Protein AF-A0A0E0LEU9-F1 (afdb_monomer_lite)

InterPro domains:
  IPR004314 Neprosin [PF03080] (124-281)
  IPR004314 Neprosin [PS52045] (54-291)
  IPR053168 Glutamic endopeptidase [PTHR31589] (58-283)

Sequence (307 aa):
MATNLSISLVFLSCVVLLLHSGNGSRDCGAAGQTMLCNRLINRSNWRKQLNSDDSDDSLSRYAVGYRTYSKEEGYYGFRATMDVYALSLSPGQLGSYSLIWIETYDSEDNVVDAIRIGSSNVSIGCPGFQLEKGAPAHPNDPITRVSHPNGDKQYINLKVLKDNTSGDWLVYYGFNKDPQLIGHFPKSLFTSLADKATEIWFGGMAVTNATFQPTPSVTPMGSGYMPADNTNMAASMSNLELIDKQGRPWPADENLHDFTNIEDLYTVSPVASSKFFYGGPSTSSASTSCTHAIYSFLLVLLTYYLI

Radius of gyration: 22.13 Å; chains: 1; bounding box: 59×44×88 Å

pLDDT: mean 77.01, std 23.16, range [24.14, 98.25]

Organism: Oryza punctata (NCBI:txid4537)

Secondary structure (DSSP, 8-state):
----------EEEEEEEEE---SS--SS-STT-HHHHHHHHTTS-------TT---TTEEEEEEEEEEPP-TT-B-EEEEEEE-----PPTTEEEEEEEEEEEEEETTTTEEEEEEEEEESS----TT-EEPTT-S--TT-B------TTS---EEEEEEEE-TTT--EEEEEEESS--EEEEEE-GGG-SGGGT-BSEEEEEEEEEEETT-SSPPPPPPEETS---SS-TTTSEEEEEEEEE-TTS-EEESGGGEEEEESSTTTSEEPPP-SS-EEEEE--GGGSSSSSSHHHHHHHHHHHHHS--

Structure (mmCIF, N/CA/C/O backbone):
data_AF-A0A0E0LEU9-F1
#
_entry.id   AF-A0A0E0LEU9-F1
#
loop_
_atom_site.group_PDB
_atom_site.id
_atom_site.type_symbol
_atom_site.label_atom_id
_atom_site.label_alt_id
_atom_site.label_comp_id
_atom_site.label_asym_id
_atom_site.label_entity_id
_atom_site.label_seq_id
_atom_site.pdbx_PDB_ins_code
_atom_site.Cartn_x
_atom_site.Cartn_y
_atom_site.Cartn_z
_atom_site.occupancy
_atom_site.B_iso_or_equiv
_atom_site.auth_seq_id
_atom_site.auth_comp_id
_atom_site.auth_asym_id
_atom_site.auth_atom_id
_atom_site.pdbx_PDB_model_num
ATOM 1 N N . MET A 1 1 ? 26.145 -26.177 -17.516 1.00 33.47 1 MET A N 1
ATOM 2 C CA . MET A 1 1 ? 25.836 -24.734 -17.475 1.00 33.47 1 MET A CA 1
ATOM 3 C C . MET A 1 1 ? 24.608 -24.590 -16.587 1.00 33.47 1 MET A C 1
ATOM 5 O O . MET A 1 1 ? 23.511 -24.887 -17.033 1.00 33.47 1 MET A O 1
ATOM 9 N N . ALA A 1 2 ? 24.806 -24.340 -15.290 1.00 27.34 2 ALA A N 1
ATOM 10 C CA . ALA A 1 2 ? 23.70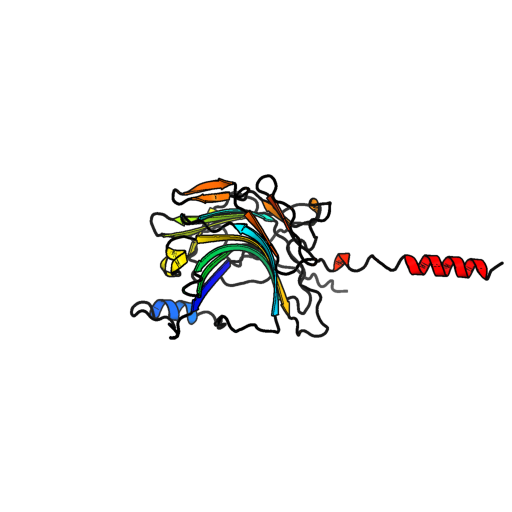2 -24.198 -14.347 1.00 27.34 2 ALA A CA 1
ATOM 11 C C . ALA A 1 2 ? 23.095 -22.808 -14.552 1.00 27.34 2 ALA A C 1
ATOM 13 O O . ALA A 1 2 ? 23.726 -21.801 -14.241 1.00 27.34 2 ALA A O 1
ATOM 14 N N . THR A 1 3 ? 21.905 -22.748 -15.139 1.00 28.92 3 THR A N 1
ATOM 15 C CA . THR A 1 3 ? 21.071 -21.550 -15.102 1.00 28.92 3 THR A CA 1
ATOM 16 C C . THR A 1 3 ? 20.719 -21.311 -13.637 1.00 28.92 3 THR A C 1
ATOM 18 O O . THR A 1 3 ? 19.869 -22.012 -13.090 1.00 28.92 3 THR A O 1
ATOM 21 N N . ASN A 1 4 ? 21.410 -20.378 -12.979 1.00 29.00 4 ASN A N 1
ATOM 22 C CA . ASN A 1 4 ? 20.959 -19.827 -11.706 1.00 29.00 4 ASN A CA 1
ATOM 23 C C . ASN A 1 4 ? 19.614 -19.148 -11.975 1.00 29.00 4 ASN A C 1
ATOM 25 O O . ASN A 1 4 ? 19.561 -17.994 -12.398 1.00 29.00 4 ASN A O 1
ATOM 29 N N . LEU A 1 5 ? 18.529 -19.900 -11.801 1.00 31.64 5 LEU A N 1
ATOM 30 C CA . LEU A 1 5 ? 17.181 -19.366 -11.781 1.00 31.64 5 LEU A CA 1
ATOM 31 C C . LEU A 1 5 ? 17.090 -18.545 -10.489 1.00 31.64 5 LEU A C 1
ATOM 33 O O . LEU A 1 5 ? 16.802 -19.078 -9.421 1.00 31.64 5 LEU A O 1
ATOM 37 N N . SER A 1 6 ? 17.447 -17.263 -10.556 1.00 41.25 6 SER A N 1
ATOM 38 C CA . SER A 1 6 ? 17.190 -16.332 -9.461 1.00 41.25 6 SER A CA 1
ATOM 39 C C . SER A 1 6 ? 15.675 -16.171 -9.368 1.00 41.25 6 SER A C 1
ATOM 41 O O . SER A 1 6 ? 15.072 -15.420 -10.134 1.00 41.25 6 SER A O 1
ATOM 43 N N . ILE A 1 7 ? 15.032 -16.956 -8.502 1.00 55.09 7 ILE A N 1
ATOM 44 C CA . ILE A 1 7 ? 13.600 -16.827 -8.243 1.00 55.09 7 ILE A CA 1
ATOM 45 C C . ILE A 1 7 ? 13.434 -15.534 -7.451 1.00 55.09 7 ILE A C 1
ATOM 47 O O . ILE A 1 7 ? 13.697 -15.487 -6.251 1.00 55.09 7 ILE A O 1
ATOM 51 N N . SER A 1 8 ? 13.044 -14.463 -8.138 1.00 73.88 8 SER A N 1
ATOM 52 C CA . SER A 1 8 ? 12.644 -13.228 -7.469 1.00 73.88 8 SER A CA 1
ATOM 53 C C . SER A 1 8 ? 11.342 -13.494 -6.725 1.00 73.88 8 SER A C 1
ATOM 55 O O . SER A 1 8 ? 10.332 -13.842 -7.334 1.00 73.88 8 SER A O 1
ATOM 57 N N . LEU A 1 9 ? 11.392 -13.395 -5.399 1.00 81.56 9 LEU A N 1
ATOM 58 C CA . LEU A 1 9 ? 10.235 -13.582 -4.534 1.00 81.56 9 LEU A CA 1
ATOM 59 C C . LEU A 1 9 ? 9.563 -12.237 -4.256 1.00 81.56 9 LEU A C 1
ATOM 61 O O . LEU A 1 9 ? 10.184 -11.171 -4.276 1.00 81.56 9 LEU A O 1
ATOM 65 N N . VAL A 1 10 ? 8.267 -12.308 -3.993 1.00 87.00 10 VAL A N 1
ATOM 66 C CA . VAL A 1 10 ? 7.456 -11.199 -3.507 1.00 87.00 10 VAL A CA 1
ATOM 67 C C . VAL A 1 10 ? 6.541 -11.737 -2.418 1.00 87.00 10 VAL A C 1
ATOM 69 O O . VAL A 1 10 ? 6.071 -12.872 -2.497 1.00 87.00 10 VAL A O 1
ATOM 72 N N . PHE A 1 11 ? 6.319 -10.941 -1.385 1.00 88.31 11 PHE A N 1
ATOM 73 C CA . PHE A 1 11 ? 5.595 -11.331 -0.185 1.00 88.31 11 PHE A CA 1
ATOM 74 C C . PHE A 1 11 ? 4.427 -10.383 0.051 1.00 88.31 11 PHE A C 1
ATOM 76 O O . PHE A 1 11 ? 4.526 -9.194 -0.261 1.00 88.31 11 PHE A O 1
ATOM 83 N N . LEU A 1 12 ? 3.344 -10.890 0.643 1.00 86.44 12 LEU A N 1
ATOM 84 C CA . LEU A 1 12 ? 2.379 -10.031 1.326 1.00 86.44 12 LEU A CA 1
ATOM 85 C C . LEU A 1 12 ? 3.085 -9.431 2.544 1.00 86.44 12 LEU A C 1
ATOM 87 O O . LEU A 1 12 ? 3.528 -10.164 3.419 1.00 86.44 12 LEU A O 1
ATOM 91 N N . SER A 1 13 ? 3.219 -8.115 2.612 1.00 80.88 13 SER A N 1
ATOM 92 C CA . SER A 1 13 ? 3.997 -7.440 3.650 1.00 80.88 13 SER A CA 1
ATOM 93 C C . SER A 1 13 ? 3.136 -6.477 4.444 1.00 80.88 13 SER A C 1
ATOM 95 O O . SER A 1 13 ? 2.257 -5.811 3.899 1.00 80.88 13 SER A O 1
ATOM 97 N N . CYS A 1 14 ? 3.434 -6.367 5.733 1.00 78.88 14 CYS A N 1
ATOM 98 C CA . CYS A 1 14 ? 2.941 -5.290 6.572 1.00 78.88 14 CYS A CA 1
ATOM 99 C C . CYS A 1 14 ? 3.990 -4.829 7.579 1.00 78.88 14 CYS A C 1
ATOM 101 O O . CYS A 1 14 ? 4.908 -5.565 7.929 1.00 78.88 14 CYS A O 1
ATOM 103 N N . VAL A 1 15 ? 3.853 -3.586 8.028 1.00 74.31 15 VAL A N 1
ATOM 104 C CA . VAL A 1 15 ? 4.723 -2.963 9.026 1.00 74.31 15 VAL A CA 1
ATOM 105 C C . VAL A 1 15 ? 3.877 -2.057 9.905 1.00 74.31 15 VAL A C 1
ATOM 107 O O . VAL A 1 15 ? 3.043 -1.313 9.397 1.00 74.31 15 VAL A O 1
ATOM 110 N N . VAL A 1 16 ? 4.123 -2.095 11.210 1.00 70.94 16 VAL A N 1
ATOM 111 C CA . VAL A 1 16 ? 3.631 -1.083 12.148 1.00 70.94 16 VAL A CA 1
ATOM 112 C C . VAL A 1 16 ? 4.787 -0.145 12.475 1.00 70.94 16 VAL A C 1
ATOM 114 O O . VAL A 1 16 ? 5.877 -0.611 12.810 1.00 70.94 16 VAL A O 1
ATOM 117 N N . LEU A 1 17 ? 4.557 1.160 12.351 1.00 62.81 17 LEU A N 1
ATOM 118 C CA . LEU A 1 17 ? 5.491 2.204 12.764 1.00 62.81 17 LEU A CA 1
ATOM 119 C C . LEU A 1 17 ? 4.872 2.996 13.916 1.00 62.81 17 LEU A C 1
ATOM 121 O O . LEU A 1 17 ? 3.738 3.445 13.787 1.00 62.81 17 LEU A O 1
ATOM 125 N N . LEU A 1 18 ? 5.625 3.155 15.004 1.00 65.06 18 LEU A N 1
ATOM 126 C CA . LEU A 1 18 ? 5.257 3.946 16.179 1.00 65.06 18 LEU A CA 1
ATOM 127 C C . LEU A 1 18 ? 6.445 4.864 16.503 1.00 65.06 18 LEU A C 1
ATOM 129 O O . LEU A 1 18 ? 7.526 4.362 16.823 1.00 65.06 18 LEU A O 1
ATOM 133 N N . LEU A 1 19 ? 6.269 6.177 16.366 1.00 58.59 19 LEU A N 1
ATOM 134 C CA . LEU A 1 19 ? 7.247 7.211 16.721 1.00 58.59 19 LEU A CA 1
ATOM 135 C C . LEU A 1 19 ? 6.592 8.204 17.677 1.00 58.59 19 LEU A C 1
ATOM 137 O O . LEU A 1 19 ? 5.482 8.647 17.411 1.00 58.59 19 LEU A O 1
ATOM 141 N N . HIS A 1 20 ? 7.288 8.593 18.744 1.00 55.22 20 HIS A N 1
ATOM 142 C CA . HIS A 1 20 ? 6.811 9.579 19.718 1.00 55.22 20 HIS A CA 1
ATOM 143 C C . HIS A 1 20 ? 7.989 10.459 20.148 1.00 55.22 20 HIS A C 1
ATOM 145 O O . HIS A 1 20 ? 8.963 9.922 20.681 1.00 55.22 20 HIS A O 1
ATOM 151 N N . SER A 1 21 ? 7.933 11.787 19.960 1.00 41.94 21 SER A N 1
ATOM 152 C CA . SER A 1 21 ? 8.937 12.676 20.569 1.00 41.94 21 SER A CA 1
ATOM 153 C C . SER A 1 21 ? 8.462 13.146 21.941 1.00 41.94 21 SER A C 1
ATOM 155 O O . SER A 1 21 ? 7.467 13.848 22.076 1.00 41.94 21 SER A O 1
ATOM 157 N N . GLY A 1 22 ? 9.197 12.780 22.982 1.00 38.06 22 GLY A N 1
ATOM 158 C CA . GLY A 1 22 ? 9.055 13.361 24.308 1.00 38.06 22 GLY A CA 1
ATOM 159 C C . GLY A 1 22 ? 10.430 13.448 24.948 1.00 38.06 22 GLY A C 1
ATOM 160 O O . GLY A 1 22 ? 11.220 12.512 24.833 1.00 38.06 22 GLY A O 1
ATOM 161 N N . ASN A 1 23 ? 10.721 14.573 25.608 1.00 34.62 23 ASN A N 1
ATOM 162 C CA . ASN A 1 23 ? 11.971 14.877 26.317 1.00 34.62 23 ASN A CA 1
ATOM 163 C C . ASN A 1 23 ? 12.105 14.044 27.612 1.00 34.62 23 ASN A C 1
ATOM 165 O O . ASN A 1 23 ? 12.152 14.525 28.740 1.00 34.62 23 ASN A O 1
ATOM 169 N N . GLY A 1 24 ? 12.061 12.743 27.406 1.00 32.91 24 GLY A N 1
ATOM 170 C CA . GLY A 1 24 ? 11.745 11.703 28.350 1.00 32.91 24 GLY A CA 1
ATOM 171 C C . GLY A 1 24 ? 11.358 10.526 27.483 1.00 32.91 24 GLY A C 1
ATOM 172 O O . GLY A 1 24 ? 10.195 10.403 27.109 1.00 32.91 24 GLY A O 1
ATOM 173 N N . SER A 1 25 ? 12.358 9.713 27.129 1.00 32.88 25 SER A N 1
ATOM 174 C CA . SER A 1 25 ? 12.157 8.358 26.627 1.00 32.88 25 SER A CA 1
ATOM 175 C C . SER A 1 25 ? 11.025 7.724 27.433 1.00 32.88 25 SER A C 1
ATOM 177 O O . SER A 1 25 ? 11.212 7.316 28.579 1.00 32.88 25 SER A O 1
ATOM 179 N N . ARG A 1 26 ? 9.823 7.679 26.860 1.00 35.12 26 ARG A N 1
ATOM 180 C CA . ARG A 1 26 ? 8.809 6.723 27.277 1.00 35.12 26 ARG A CA 1
ATOM 181 C C . ARG A 1 26 ? 9.078 5.456 26.479 1.00 35.12 26 ARG A C 1
ATOM 183 O O . ARG A 1 26 ? 8.276 5.043 25.654 1.00 35.12 26 ARG A O 1
ATOM 190 N N . ASP A 1 27 ? 10.227 4.841 26.768 1.00 34.94 27 ASP A N 1
ATOM 191 C CA . ASP A 1 27 ? 10.355 3.384 26.784 1.00 34.94 27 ASP A CA 1
ATOM 192 C C . ASP A 1 27 ? 9.073 2.820 27.395 1.00 34.94 27 ASP A C 1
ATOM 194 O O . ASP A 1 27 ? 8.759 3.218 28.514 1.00 34.94 27 ASP A O 1
ATOM 198 N N . CYS A 1 28 ? 8.337 1.959 26.676 1.00 28.16 28 CYS A N 1
ATOM 199 C CA . CYS A 1 28 ? 7.188 1.161 27.146 1.00 28.16 28 CYS A CA 1
ATOM 200 C C . CYS A 1 28 ? 6.706 1.533 28.577 1.00 28.16 28 CYS A C 1
ATOM 202 O O . CYS A 1 28 ? 6.968 0.811 29.542 1.00 28.16 28 CYS A O 1
ATOM 204 N N . GLY A 1 29 ? 6.061 2.697 28.728 1.00 27.72 29 GLY A N 1
ATOM 205 C CA . GLY A 1 29 ? 6.092 3.458 29.985 1.00 27.72 29 GLY A CA 1
ATOM 206 C C . GLY A 1 29 ? 4.741 4.010 30.416 1.00 27.72 29 GLY A C 1
ATOM 207 O O . GLY A 1 29 ? 4.593 5.209 30.622 1.00 27.72 29 GLY A O 1
ATOM 208 N N . ALA A 1 30 ? 3.755 3.131 30.580 1.00 24.14 30 ALA A N 1
ATOM 209 C CA . ALA A 1 30 ? 2.633 3.347 31.487 1.00 24.14 30 ALA A CA 1
ATOM 210 C C . ALA A 1 30 ? 2.403 2.031 32.243 1.00 24.14 30 ALA A C 1
ATOM 212 O O . ALA A 1 30 ? 2.235 0.967 31.639 1.00 24.14 30 ALA A O 1
ATOM 213 N N . ALA A 1 31 ? 2.511 2.091 33.572 1.00 29.73 31 ALA A N 1
ATOM 214 C CA . ALA A 1 31 ? 2.497 0.942 34.468 1.00 29.73 31 ALA A CA 1
ATOM 215 C C . ALA A 1 31 ? 1.245 0.074 34.237 1.00 29.73 31 ALA A C 1
ATOM 217 O O . ALA A 1 31 ? 0.134 0.462 34.583 1.00 29.73 31 ALA A O 1
ATOM 218 N N . GLY A 1 32 ? 1.440 -1.094 33.615 1.00 27.19 32 GLY A N 1
ATOM 219 C CA . GLY A 1 32 ? 0.377 -2.057 33.310 1.00 27.19 32 GLY A CA 1
ATOM 220 C C . GLY A 1 32 ? 0.610 -2.907 32.056 1.00 27.19 32 GLY A C 1
ATOM 221 O O . GLY A 1 32 ? 0.085 -4.013 31.977 1.00 27.19 32 GLY A O 1
ATOM 222 N N . GLN A 1 33 ? 1.434 -2.455 31.101 1.00 34.00 33 GLN A N 1
ATOM 223 C CA . GLN A 1 33 ? 1.628 -3.152 29.811 1.00 34.00 33 GLN A CA 1
ATOM 224 C C . GLN A 1 33 ? 3.059 -3.648 29.531 1.00 34.00 33 GLN A C 1
ATOM 226 O O . GLN A 1 33 ? 3.352 -4.165 28.450 1.00 34.00 33 GLN A O 1
ATOM 231 N N . THR A 1 34 ? 3.950 -3.602 30.524 1.00 27.31 34 THR A N 1
ATOM 232 C CA . THR A 1 34 ? 5.354 -4.043 30.414 1.00 27.31 34 THR A CA 1
ATOM 233 C C . THR A 1 34 ? 5.493 -5.516 29.991 1.00 27.31 34 THR A C 1
ATOM 235 O O . THR A 1 34 ? 6.479 -5.897 29.364 1.00 27.31 34 THR A O 1
ATOM 238 N N . MET A 1 35 ? 4.486 -6.358 30.259 1.00 27.67 35 MET A N 1
ATOM 239 C CA . MET A 1 35 ? 4.491 -7.771 29.859 1.00 27.67 35 MET A CA 1
ATOM 240 C C . MET A 1 35 ? 4.171 -7.996 28.370 1.00 27.67 35 MET A C 1
ATOM 242 O O . MET A 1 35 ? 4.657 -8.975 27.801 1.00 27.67 35 MET A O 1
ATOM 246 N N . LEU A 1 36 ? 3.395 -7.108 27.730 1.00 33.06 36 LEU A N 1
ATOM 247 C CA . LEU A 1 36 ? 3.048 -7.216 26.306 1.00 33.06 36 LEU A CA 1
ATOM 248 C C . LEU A 1 36 ? 4.201 -6.714 25.422 1.00 33.06 36 LEU A C 1
ATOM 250 O O . LEU A 1 36 ? 4.595 -7.428 24.502 1.00 33.06 36 LEU A O 1
ATOM 254 N N . CYS A 1 37 ? 4.814 -5.572 25.779 1.00 29.92 37 CYS A N 1
ATOM 255 C CA . CYS A 1 37 ? 6.054 -5.079 25.157 1.00 29.92 37 CYS A CA 1
ATOM 256 C C . CYS A 1 37 ? 7.159 -6.143 25.253 1.00 29.92 37 CYS A C 1
ATOM 258 O O . CYS A 1 37 ? 7.688 -6.572 24.233 1.00 29.92 37 CYS A O 1
ATOM 260 N N . ASN A 1 38 ? 7.454 -6.671 26.450 1.00 29.27 38 ASN A N 1
ATOM 261 C CA . ASN A 1 38 ? 8.506 -7.683 26.598 1.00 29.27 38 ASN A CA 1
ATOM 262 C C . ASN A 1 38 ? 8.193 -9.003 25.874 1.00 29.27 38 ASN A C 1
ATOM 264 O O . ASN A 1 38 ? 9.123 -9.654 25.410 1.00 29.27 38 ASN A O 1
ATOM 268 N N . ARG A 1 39 ? 6.924 -9.416 25.725 1.00 28.08 39 ARG A N 1
ATOM 269 C CA . ARG A 1 39 ? 6.578 -10.620 24.939 1.00 28.08 39 ARG A CA 1
ATOM 270 C C . ARG A 1 39 ? 6.701 -10.416 23.431 1.00 28.08 39 ARG A C 1
ATOM 272 O O . ARG A 1 39 ? 7.108 -11.357 22.752 1.00 28.08 39 ARG A O 1
ATOM 279 N N . LEU A 1 40 ? 6.357 -9.232 22.924 1.00 36.12 40 LEU A N 1
ATOM 280 C CA . LEU A 1 40 ? 6.508 -8.885 21.508 1.00 36.12 40 LEU A CA 1
ATOM 281 C C . LEU A 1 40 ? 7.987 -8.674 21.143 1.00 36.12 40 LEU A C 1
ATOM 283 O O . LEU A 1 40 ? 8.412 -9.074 20.065 1.00 36.12 40 LEU A O 1
ATOM 287 N N . ILE A 1 41 ? 8.783 -8.138 22.073 1.00 35.56 41 ILE A N 1
ATOM 288 C CA . ILE A 1 41 ? 10.202 -7.805 21.880 1.00 35.56 41 ILE A CA 1
ATOM 289 C C . ILE A 1 41 ? 11.129 -9.028 22.054 1.00 35.56 41 ILE A C 1
ATOM 291 O O . ILE A 1 41 ? 12.076 -9.175 21.287 1.00 35.56 41 ILE A O 1
ATOM 295 N N . ASN A 1 42 ? 10.866 -9.969 22.978 1.00 28.27 42 ASN A N 1
ATOM 296 C CA . ASN A 1 42 ? 11.782 -11.109 23.217 1.00 28.27 42 ASN A CA 1
ATOM 297 C C . ASN A 1 42 ? 11.741 -12.232 22.164 1.00 28.27 42 ASN A C 1
ATOM 299 O O . ASN A 1 42 ? 12.542 -13.163 22.251 1.00 28.27 42 ASN A O 1
ATOM 303 N N . ARG A 1 43 ? 10.813 -12.213 21.196 1.00 29.34 43 ARG A N 1
ATOM 304 C CA . ARG A 1 43 ? 10.742 -13.255 20.149 1.00 29.34 43 ARG A CA 1
ATOM 305 C C . ARG A 1 43 ? 11.363 -12.861 18.816 1.00 29.34 43 ARG A C 1
ATOM 307 O O . ARG A 1 43 ? 11.444 -13.705 17.928 1.00 29.34 43 ARG A O 1
ATOM 314 N N . SER A 1 44 ? 11.816 -11.625 18.659 1.00 34.78 44 SER A N 1
ATOM 315 C CA . SER A 1 44 ? 12.341 -11.170 17.381 1.00 34.78 44 SER A CA 1
ATOM 316 C C . SER A 1 44 ? 13.425 -10.121 17.591 1.00 34.78 44 SER A C 1
ATOM 318 O O . SER A 1 44 ? 13.154 -9.063 18.148 1.00 34.78 44 SER A O 1
ATOM 320 N N . ASN A 1 45 ? 14.643 -10.433 17.145 1.00 27.89 45 ASN A N 1
ATOM 321 C CA . ASN A 1 45 ? 15.868 -9.625 17.235 1.00 27.89 45 ASN A CA 1
ATOM 322 C C . ASN A 1 45 ? 15.814 -8.296 16.439 1.00 27.89 45 ASN A C 1
ATOM 324 O O . ASN A 1 45 ? 16.785 -7.922 15.789 1.00 27.89 45 ASN A O 1
ATOM 328 N N . TRP A 1 46 ? 14.705 -7.559 16.458 1.00 38.84 46 TRP A N 1
ATOM 329 C CA . TRP A 1 46 ? 14.506 -6.356 15.650 1.00 38.84 46 TRP A CA 1
ATOM 330 C C . TRP A 1 46 ? 14.599 -5.088 16.503 1.00 38.84 46 TRP A C 1
ATOM 332 O O . TRP A 1 46 ? 13.638 -4.338 16.645 1.00 38.84 46 TRP A O 1
ATOM 342 N N . ARG A 1 47 ? 15.788 -4.821 17.059 1.00 26.14 47 ARG A N 1
ATOM 343 C CA . ARG A 1 47 ? 16.158 -3.445 17.415 1.00 26.14 47 ARG A CA 1
ATOM 344 C C . ARG A 1 47 ? 16.505 -2.695 16.126 1.00 26.14 47 ARG A C 1
ATOM 346 O O . ARG A 1 47 ? 17.602 -2.859 15.605 1.00 26.14 47 ARG A O 1
ATOM 353 N N . LYS A 1 48 ? 15.623 -1.807 15.676 1.00 31.12 48 LYS A N 1
ATOM 354 C CA . LYS A 1 48 ? 16.061 -0.467 15.265 1.00 31.12 48 LYS A CA 1
ATOM 355 C C . LYS A 1 48 ? 15.061 0.529 15.838 1.00 31.12 48 LYS A C 1
ATOM 357 O O . LYS A 1 48 ? 13.917 0.607 15.405 1.00 31.12 48 LYS A O 1
ATOM 362 N N . GLN A 1 49 ? 15.502 1.197 16.896 1.00 28.30 49 GLN A N 1
ATOM 363 C CA . GLN A 1 49 ? 14.868 2.374 17.459 1.00 28.30 49 GLN A CA 1
ATOM 364 C C . GLN A 1 49 ? 14.929 3.444 16.371 1.00 28.30 49 GLN A C 1
ATOM 366 O O . GLN A 1 49 ? 16.011 3.916 16.040 1.00 28.30 49 GLN A O 1
ATOM 371 N N . LEU A 1 50 ? 13.797 3.754 15.746 1.00 31.73 50 LEU A N 1
ATOM 372 C CA . LEU A 1 50 ? 13.721 4.873 14.818 1.00 31.73 50 LEU A CA 1
ATOM 373 C C . LEU A 1 50 ? 13.679 6.145 15.669 1.00 31.73 50 LEU A C 1
ATOM 375 O O . LEU A 1 50 ? 12.617 6.666 15.981 1.00 31.73 50 LEU A O 1
ATOM 379 N N . ASN A 1 51 ? 14.848 6.602 16.114 1.00 25.16 51 ASN A N 1
ATOM 380 C CA . ASN A 1 51 ? 14.987 7.989 16.532 1.00 25.16 51 ASN A CA 1
ATOM 381 C C . ASN A 1 51 ? 14.797 8.850 15.278 1.00 25.16 51 ASN A C 1
ATOM 383 O O . ASN A 1 51 ? 15.314 8.512 14.213 1.00 25.16 51 ASN A O 1
ATOM 387 N N . SER A 1 52 ? 14.079 9.964 15.402 1.00 29.73 52 SER A N 1
ATOM 388 C CA . SER A 1 52 ? 13.870 10.947 14.328 1.00 29.73 52 SER A CA 1
ATOM 389 C C . SER A 1 52 ? 15.169 11.568 13.784 1.00 29.73 52 SER A C 1
ATOM 391 O O . SER A 1 52 ? 15.117 12.268 12.781 1.00 29.73 52 SER A O 1
ATOM 393 N N . ASP A 1 53 ? 16.309 11.278 14.419 1.00 30.42 53 ASP A N 1
ATOM 394 C CA . ASP A 1 53 ? 17.669 11.696 14.050 1.00 30.42 53 ASP A CA 1
ATOM 395 C C . ASP A 1 53 ? 18.543 10.558 13.476 1.00 30.42 53 ASP A C 1
ATOM 397 O O . ASP A 1 53 ? 19.711 10.778 13.172 1.00 30.42 53 ASP A O 1
ATOM 401 N N . ASP A 1 54 ? 18.023 9.333 13.308 1.00 36.50 54 ASP A N 1
ATOM 402 C CA . ASP A 1 54 ? 18.766 8.242 12.650 1.00 36.50 54 ASP A CA 1
ATOM 403 C C . ASP A 1 54 ? 18.546 8.316 11.128 1.00 36.50 54 ASP A C 1
ATOM 405 O O . ASP A 1 54 ? 17.974 7.410 10.505 1.00 36.50 54 ASP A O 1
ATOM 409 N N . SER A 1 55 ? 18.973 9.426 10.510 1.00 42.62 55 SER A N 1
ATOM 410 C CA . SER A 1 55 ? 19.317 9.400 9.091 1.00 42.62 55 SER A CA 1
ATOM 411 C C . SER A 1 55 ? 20.523 8.478 8.967 1.00 42.62 55 SER A C 1
ATOM 413 O O . SER A 1 55 ? 21.675 8.874 9.108 1.00 42.62 55 SER A O 1
ATOM 415 N N . ASP A 1 56 ? 20.254 7.189 8.784 1.00 53.56 56 ASP A N 1
ATOM 416 C CA . ASP A 1 56 ? 21.273 6.259 8.335 1.00 53.56 56 ASP A CA 1
ATOM 417 C C . ASP A 1 56 ? 21.701 6.752 6.949 1.00 53.56 56 ASP A C 1
ATOM 419 O O . ASP A 1 56 ? 21.072 6.400 5.953 1.00 53.56 56 ASP A O 1
ATOM 423 N N . ASP A 1 57 ? 22.715 7.625 6.895 1.00 58.91 57 ASP A N 1
ATOM 424 C CA . ASP A 1 57 ? 23.231 8.275 5.679 1.00 58.91 57 ASP A CA 1
ATOM 425 C C . ASP A 1 57 ? 23.640 7.246 4.612 1.00 58.91 57 ASP A C 1
ATOM 427 O O . ASP A 1 57 ? 23.833 7.576 3.441 1.00 58.91 57 ASP A O 1
ATOM 431 N N . SER A 1 58 ? 23.742 5.969 4.995 1.00 72.06 58 SER A N 1
ATOM 432 C CA . SER A 1 58 ? 23.935 4.864 4.069 1.00 72.06 58 SER A CA 1
ATOM 433 C C . SER A 1 58 ? 22.689 4.475 3.271 1.00 72.06 58 SER A C 1
ATOM 435 O O . SER A 1 58 ? 22.822 3.765 2.280 1.00 72.06 58 SER A O 1
ATOM 437 N N . LEU A 1 59 ? 21.485 4.909 3.648 1.00 78.75 59 LEU A N 1
ATOM 438 C CA . LEU A 1 59 ? 20.225 4.482 3.044 1.00 78.75 59 LEU A CA 1
ATOM 439 C C . LEU A 1 59 ? 19.535 5.619 2.296 1.00 78.75 59 LEU A C 1
ATOM 441 O O . LEU A 1 59 ? 18.995 6.548 2.890 1.00 78.75 59 LEU A O 1
ATOM 445 N N . SER A 1 60 ? 19.414 5.473 0.981 1.00 81.81 60 SER A N 1
ATOM 446 C CA . SER A 1 60 ? 18.517 6.303 0.182 1.00 81.81 60 SER A CA 1
ATOM 447 C C . SER A 1 60 ? 17.134 5.661 0.113 1.00 81.81 60 SER A C 1
ATOM 449 O O . SER A 1 60 ? 16.987 4.510 -0.310 1.00 81.81 60 SER A O 1
ATOM 451 N N . ARG A 1 61 ? 16.110 6.404 0.544 1.00 84.19 61 ARG A N 1
ATOM 452 C CA . ARG A 1 61 ? 14.703 5.989 0.502 1.00 84.19 61 ARG A CA 1
ATOM 453 C C . ARG A 1 61 ? 13.956 6.862 -0.489 1.00 84.19 61 ARG A C 1
ATOM 455 O O . ARG A 1 61 ? 13.917 8.077 -0.323 1.00 84.19 61 ARG A O 1
ATOM 462 N N . TYR A 1 62 ? 13.326 6.236 -1.469 1.00 85.38 62 TYR A N 1
ATOM 463 C CA . TYR A 1 62 ? 12.543 6.913 -2.491 1.00 85.38 62 TYR A CA 1
ATOM 464 C C . TYR A 1 62 ? 11.091 6.481 -2.402 1.00 85.38 62 TYR A C 1
ATOM 466 O O . TYR A 1 62 ? 10.810 5.304 -2.185 1.00 85.38 62 TYR A O 1
ATOM 474 N N . ALA A 1 63 ? 10.179 7.427 -2.539 1.00 87.56 63 ALA A N 1
ATOM 475 C CA . ALA A 1 63 ? 8.759 7.246 -2.319 1.00 87.56 63 ALA A CA 1
ATOM 476 C C . ALA A 1 63 ? 7.990 8.017 -3.393 1.00 87.56 63 ALA A C 1
ATOM 478 O O . ALA A 1 63 ? 8.256 9.199 -3.586 1.00 87.56 63 ALA A O 1
ATOM 479 N N . VAL A 1 64 ? 7.053 7.351 -4.075 1.00 89.38 64 VAL A N 1
ATOM 480 C CA . VAL A 1 64 ? 6.198 7.966 -5.103 1.00 89.38 64 VAL A CA 1
ATOM 481 C C . VAL A 1 64 ? 4.761 7.469 -4.956 1.00 89.38 64 VAL A C 1
ATOM 483 O O . VAL A 1 64 ? 4.545 6.288 -4.673 1.00 89.38 64 VAL A O 1
ATOM 486 N N . GLY A 1 65 ? 3.772 8.343 -5.122 1.00 92.69 65 GLY A N 1
ATOM 487 C CA . GLY A 1 65 ? 2.372 7.957 -4.978 1.00 92.69 65 GLY A CA 1
ATOM 488 C C . GLY A 1 65 ? 1.422 9.132 -4.802 1.00 92.69 65 GLY A C 1
ATOM 489 O O . GLY A 1 65 ? 1.715 10.245 -5.225 1.00 92.69 65 GLY A O 1
ATOM 490 N N . TYR A 1 66 ? 0.308 8.868 -4.125 1.00 93.56 66 TYR A N 1
ATOM 491 C CA . TYR A 1 66 ? -0.752 9.825 -3.825 1.00 93.56 66 TYR A CA 1
ATOM 492 C C . TYR A 1 66 ? -1.141 9.787 -2.354 1.00 93.56 66 TYR A C 1
ATOM 494 O O . TYR A 1 66 ? -1.386 8.710 -1.809 1.00 93.56 66 TYR A O 1
ATOM 502 N N . ARG A 1 67 ? -1.224 10.956 -1.721 1.00 92.75 67 ARG A N 1
ATOM 503 C CA . ARG A 1 67 ? -1.652 11.147 -0.330 1.00 92.75 67 ARG A CA 1
ATOM 504 C C . ARG A 1 67 ? -3.025 11.776 -0.285 1.00 92.75 67 ARG A C 1
ATOM 506 O O . ARG A 1 67 ? -3.358 12.607 -1.127 1.00 92.75 67 ARG A O 1
ATOM 513 N N . THR A 1 68 ? -3.806 11.431 0.725 1.00 93.50 68 THR A N 1
ATOM 514 C CA . THR A 1 68 ? -5.022 12.184 1.017 1.00 93.50 68 THR A CA 1
ATOM 515 C C . THR A 1 68 ? -4.700 13.551 1.604 1.00 93.50 68 THR A C 1
ATOM 517 O O . THR A 1 68 ? -3.758 13.660 2.379 1.00 93.50 68 THR A O 1
ATOM 520 N N . TYR A 1 69 ? -5.525 14.567 1.365 1.00 90.25 69 TYR A N 1
ATOM 521 C CA . TYR A 1 69 ? -5.500 15.751 2.230 1.00 90.25 69 TYR A CA 1
ATOM 522 C C . TYR A 1 69 ? -5.916 15.389 3.662 1.00 90.25 69 TYR A C 1
ATOM 524 O O . TYR A 1 69 ? -6.817 14.572 3.860 1.00 90.25 69 TYR A O 1
ATOM 532 N N . SER A 1 70 ? -5.313 16.013 4.671 1.00 84.25 70 SER A N 1
ATOM 533 C CA . SER A 1 70 ? -5.753 15.838 6.058 1.00 84.25 70 SER A CA 1
ATOM 534 C C . SER A 1 70 ? -7.184 16.342 6.252 1.00 84.25 70 SER A C 1
ATOM 536 O O . SER A 1 70 ? -7.544 17.423 5.784 1.00 84.25 70 SER A O 1
ATOM 538 N N . LYS A 1 71 ? -8.007 15.572 6.972 1.00 82.75 71 LYS A N 1
ATOM 539 C CA . LYS A 1 71 ? -9.385 15.948 7.329 1.00 82.75 71 LYS A CA 1
ATOM 540 C C . LYS A 1 71 ? -9.610 15.830 8.826 1.00 82.75 71 LYS A C 1
ATOM 542 O O . LYS A 1 71 ? -9.192 14.852 9.440 1.00 82.75 71 LYS A O 1
ATOM 547 N N . GLU A 1 72 ? -10.348 16.784 9.392 1.00 83.38 72 GLU A N 1
ATOM 548 C CA . GLU A 1 72 ? -10.698 16.776 10.816 1.00 83.38 72 GLU A CA 1
ATOM 549 C C . GLU A 1 72 ? -11.512 15.534 11.192 1.00 83.38 72 GLU A C 1
ATOM 551 O O . GLU A 1 72 ? -11.271 14.933 12.232 1.00 83.38 72 GLU A O 1
ATOM 556 N N . GLU A 1 73 ? -12.429 15.077 10.340 1.00 89.44 73 GLU A N 1
ATOM 557 C CA . GLU A 1 73 ? -13.193 13.846 10.590 1.00 89.44 73 GLU A CA 1
ATOM 558 C C . GLU A 1 73 ? -12.317 12.581 10.541 1.00 89.44 73 GLU A C 1
ATOM 560 O O . GLU A 1 73 ? -12.658 11.572 11.157 1.00 89.44 73 GLU A O 1
ATOM 565 N N . GLY A 1 74 ? -11.156 12.664 9.882 1.00 92.75 74 GLY A N 1
ATOM 566 C CA . GLY A 1 74 ? -10.213 11.573 9.660 1.00 92.75 74 GLY A CA 1
ATOM 567 C C . GLY A 1 74 ? -10.728 10.478 8.726 1.00 92.75 74 GLY A C 1
ATOM 568 O O . GLY A 1 74 ? -11.819 10.545 8.158 1.00 92.75 74 GLY A O 1
ATOM 569 N N . TYR A 1 75 ? -9.911 9.442 8.583 1.00 95.88 75 TYR A N 1
ATOM 570 C CA . TYR A 1 75 ? -10.190 8.255 7.790 1.00 95.88 75 TYR A CA 1
ATOM 571 C C . TYR A 1 75 ? -10.272 7.026 8.688 1.00 95.88 75 TYR A C 1
ATOM 573 O O . TYR A 1 75 ? -9.519 6.871 9.653 1.00 95.88 75 TYR A O 1
ATOM 581 N N . TYR A 1 76 ? -11.188 6.126 8.346 1.00 97.44 76 TYR A N 1
ATOM 582 C CA . TYR A 1 76 ? -11.450 4.894 9.091 1.00 97.44 76 TYR A CA 1
ATOM 583 C C . TYR A 1 76 ? -11.121 3.651 8.266 1.00 97.44 76 TYR A C 1
ATOM 585 O O . TYR A 1 76 ? -11.403 2.530 8.683 1.00 97.44 76 TYR A O 1
ATOM 593 N N . GLY A 1 77 ? -10.486 3.826 7.109 1.00 97.50 77 GLY A N 1
ATOM 594 C CA . GLY A 1 77 ? -10.009 2.731 6.287 1.00 97.50 77 GLY A CA 1
ATOM 595 C C . GLY A 1 77 ? -9.870 3.095 4.818 1.00 97.50 77 GLY A C 1
ATOM 596 O O . GLY A 1 77 ? -10.119 4.229 4.412 1.00 97.50 77 GLY A O 1
ATOM 597 N N . PHE A 1 78 ? -9.518 2.092 4.023 1.00 97.94 78 PHE A N 1
ATOM 598 C CA . PHE A 1 78 ? -9.463 2.176 2.569 1.00 97.94 78 PHE A CA 1
ATOM 599 C C . PHE A 1 78 ? -9.861 0.845 1.924 1.00 97.94 78 PHE A C 1
ATOM 601 O O . PHE A 1 78 ? -9.858 -0.211 2.570 1.00 97.94 78 PHE A O 1
ATOM 608 N N . ARG A 1 79 ? -10.140 0.897 0.621 1.00 98.25 79 ARG A N 1
ATOM 609 C CA . ARG A 1 79 ? -10.078 -0.242 -0.301 1.00 98.25 79 ARG A CA 1
ATOM 610 C C . ARG A 1 79 ? -9.203 0.141 -1.483 1.00 98.25 79 ARG A C 1
ATOM 612 O O . ARG A 1 79 ? -9.218 1.290 -1.910 1.00 98.25 79 ARG A O 1
ATOM 619 N N . ALA A 1 80 ? -8.406 -0.807 -1.953 1.00 98.25 80 ALA A N 1
ATOM 620 C CA . ALA A 1 80 ? -7.566 -0.619 -3.123 1.00 98.25 80 ALA A CA 1
ATOM 621 C C . ALA A 1 80 ? -7.170 -1.963 -3.732 1.00 98.25 80 ALA A C 1
ATOM 623 O O . ALA A 1 80 ? -7.042 -2.978 -3.041 1.00 98.25 80 ALA A O 1
ATOM 624 N N . THR A 1 81 ? -6.913 -1.937 -5.030 1.00 98.25 81 THR A N 1
ATOM 625 C CA . THR A 1 81 ? -6.329 -3.027 -5.803 1.00 98.25 81 THR A CA 1
ATOM 626 C C . THR A 1 81 ? -4.942 -2.601 -6.253 1.00 98.25 81 THR A C 1
ATOM 628 O O . THR A 1 81 ? -4.793 -1.519 -6.814 1.00 98.25 81 THR A O 1
ATOM 631 N N . MET A 1 82 ? -3.930 -3.439 -6.048 1.00 96.81 82 MET A N 1
ATOM 632 C CA . MET A 1 82 ? -2.558 -3.150 -6.474 1.00 96.81 82 MET A CA 1
ATOM 633 C C . MET A 1 82 ? -1.963 -4.312 -7.266 1.00 96.81 82 MET A C 1
ATOM 635 O O . MET A 1 82 ? -2.106 -5.477 -6.880 1.00 96.81 82 MET A O 1
ATOM 639 N N . ASP A 1 83 ? -1.298 -3.982 -8.372 1.00 96.69 83 ASP A N 1
ATOM 640 C CA . ASP A 1 83 ? -0.552 -4.952 -9.170 1.00 96.69 83 ASP A CA 1
ATOM 641 C C . ASP A 1 83 ? 0.656 -5.472 -8.377 1.00 96.69 83 ASP A C 1
ATOM 643 O O . ASP A 1 83 ? 1.376 -4.710 -7.733 1.00 96.69 83 ASP A O 1
ATOM 647 N N . VAL A 1 84 ? 0.922 -6.774 -8.466 1.00 95.31 84 VAL A N 1
ATOM 648 C CA . VAL A 1 84 ? 2.056 -7.412 -7.786 1.00 95.31 84 VAL A CA 1
ATOM 649 C C . VAL A 1 84 ? 3.158 -7.717 -8.790 1.00 95.31 84 VAL A C 1
ATOM 651 O O . VAL A 1 84 ? 2.916 -8.456 -9.741 1.00 95.31 84 VAL A O 1
ATOM 654 N N . TYR A 1 85 ? 4.373 -7.221 -8.558 1.00 93.75 85 TYR A N 1
ATOM 655 C CA . TYR A 1 85 ? 5.557 -7.527 -9.369 1.00 93.75 85 TYR A CA 1
ATOM 656 C C . TYR A 1 85 ? 6.667 -8.146 -8.517 1.00 93.75 85 TYR A C 1
ATOM 658 O O . TYR A 1 85 ? 6.909 -7.732 -7.382 1.00 93.75 85 TYR A O 1
ATOM 666 N N . ALA A 1 86 ? 7.373 -9.126 -9.084 1.00 91.19 86 ALA A N 1
ATOM 667 C CA . ALA A 1 86 ? 8.633 -9.609 -8.530 1.00 91.19 86 ALA A CA 1
ATOM 668 C C . ALA A 1 86 ? 9.798 -8.945 -9.266 1.00 91.19 86 ALA A C 1
ATOM 670 O O . ALA A 1 86 ? 9.995 -9.182 -10.457 1.00 91.19 86 ALA A O 1
ATOM 671 N N . LEU A 1 87 ? 10.572 -8.127 -8.554 1.00 89.69 87 LEU A N 1
ATOM 672 C CA . LEU A 1 87 ? 11.755 -7.463 -9.084 1.00 89.69 87 LEU A CA 1
ATOM 673 C C . LEU A 1 87 ? 13.009 -8.202 -8.618 1.00 89.69 87 LEU A C 1
ATOM 675 O O . LEU A 1 87 ? 13.149 -8.539 -7.441 1.00 89.69 87 LEU A O 1
ATOM 679 N N . SER A 1 88 ? 13.937 -8.432 -9.544 1.00 87.56 88 SER A N 1
ATOM 680 C CA . SER A 1 88 ? 15.268 -8.943 -9.220 1.00 87.56 88 SER A CA 1
ATOM 681 C C . SER A 1 88 ? 16.139 -7.798 -8.719 1.00 87.56 88 SER A C 1
ATOM 683 O O . SER A 1 88 ? 16.557 -6.944 -9.498 1.00 87.56 88 SER A O 1
ATOM 685 N N . LEU A 1 89 ? 16.406 -7.778 -7.416 1.00 87.00 89 LEU A N 1
ATOM 686 C CA . LEU A 1 89 ? 17.242 -6.753 -6.801 1.00 87.00 89 LEU A CA 1
ATOM 687 C C . LEU A 1 89 ? 18.728 -7.106 -6.942 1.00 87.00 89 LEU A C 1
ATOM 689 O O . LEU A 1 89 ? 19.149 -8.230 -6.665 1.00 87.00 89 LEU A O 1
ATOM 693 N N . SER A 1 90 ? 19.518 -6.133 -7.383 1.00 89.00 90 SER A N 1
ATOM 694 C CA . SER A 1 90 ? 20.978 -6.218 -7.466 1.00 89.00 90 SER A CA 1
ATOM 695 C C . SER A 1 90 ? 21.627 -5.949 -6.100 1.00 89.00 90 SER A C 1
ATOM 697 O O . SER A 1 90 ? 20.996 -5.341 -5.233 1.00 89.00 90 SER A O 1
ATOM 699 N N . PRO A 1 91 ? 22.895 -6.342 -5.876 1.00 88.50 91 PRO A N 1
ATOM 700 C CA . PRO A 1 91 ? 23.620 -5.958 -4.666 1.00 88.50 91 PRO A CA 1
ATOM 701 C C . PRO A 1 91 ? 23.553 -4.441 -4.418 1.00 88.50 91 PRO A C 1
ATOM 703 O O . PRO A 1 91 ? 23.713 -3.650 -5.344 1.00 88.50 91 PRO A O 1
ATOM 706 N N . GLY A 1 92 ? 23.258 -4.043 -3.178 1.00 84.19 92 GLY A N 1
ATOM 707 C CA . GLY A 1 92 ? 23.008 -2.646 -2.802 1.00 84.19 92 GLY A CA 1
ATOM 708 C C . GLY A 1 92 ? 21.549 -2.185 -2.955 1.00 84.19 92 GLY A C 1
ATOM 709 O O . GLY A 1 92 ? 21.166 -1.197 -2.333 1.00 84.19 92 GLY A O 1
ATOM 710 N N . GLN A 1 93 ? 20.696 -2.910 -3.685 1.00 88.12 93 GLN A N 1
ATOM 711 C CA . GLN A 1 93 ? 19.253 -2.650 -3.742 1.00 88.12 93 GLN A CA 1
ATOM 712 C C . GLN A 1 93 ? 18.548 -3.414 -2.617 1.00 88.12 93 GLN A C 1
ATOM 714 O O . GLN A 1 93 ? 18.419 -4.634 -2.659 1.00 88.12 93 GLN A O 1
ATOM 719 N N . LEU A 1 94 ? 18.126 -2.697 -1.575 1.00 84.19 94 LEU A N 1
ATOM 720 C CA . LEU A 1 94 ? 17.702 -3.308 -0.312 1.00 84.19 94 LEU A CA 1
ATOM 721 C C . LEU A 1 94 ? 16.221 -3.657 -0.244 1.00 84.19 94 LEU A C 1
ATOM 723 O O . LEU A 1 94 ? 15.833 -4.438 0.616 1.00 84.19 94 LEU A O 1
ATOM 727 N N . GLY A 1 95 ? 15.378 -3.064 -1.083 1.00 86.94 95 GLY A N 1
ATOM 728 C CA . GLY A 1 95 ? 13.969 -3.423 -1.110 1.00 86.94 95 GLY A CA 1
ATOM 729 C C . GLY A 1 95 ? 13.138 -2.544 -2.022 1.00 86.94 95 GLY A C 1
ATOM 730 O O . GLY A 1 95 ? 13.363 -1.337 -2.112 1.00 86.94 95 GLY A O 1
ATOM 731 N N . SER A 1 96 ? 12.160 -3.173 -2.659 1.00 89.62 96 SER A N 1
ATOM 732 C CA . SER A 1 96 ? 11.121 -2.519 -3.438 1.00 89.62 96 SER A CA 1
ATOM 733 C C . SER A 1 96 ? 9.763 -2.906 -2.876 1.00 89.62 96 SER A C 1
ATOM 735 O O . SER A 1 96 ? 9.528 -4.067 -2.520 1.00 89.62 96 SER A O 1
ATOM 737 N N . TYR A 1 97 ? 8.904 -1.906 -2.747 1.00 90.19 97 TYR A N 1
ATOM 738 C CA . TYR A 1 97 ? 7.669 -1.967 -1.992 1.00 90.19 97 TYR A CA 1
ATOM 739 C C . TYR A 1 97 ? 6.550 -1.315 -2.795 1.00 90.19 97 TYR A C 1
ATOM 741 O O . TYR A 1 97 ? 6.722 -0.230 -3.345 1.00 90.19 97 TYR A O 1
ATOM 749 N N . SER A 1 98 ? 5.389 -1.960 -2.811 1.00 92.44 98 SER A N 1
ATOM 750 C CA . SER A 1 98 ? 4.109 -1.364 -3.196 1.00 92.44 98 SER A CA 1
ATOM 751 C C . SER A 1 98 ? 3.219 -1.436 -1.972 1.00 92.44 98 SER A C 1
ATOM 753 O O . SER A 1 98 ? 2.868 -2.536 -1.551 1.00 92.44 98 SER A O 1
ATOM 755 N N . LEU A 1 99 ? 2.950 -0.301 -1.337 1.00 89.38 99 LEU A N 1
ATOM 756 C CA . LEU A 1 99 ? 2.332 -0.245 -0.017 1.00 89.38 99 LEU A CA 1
ATOM 757 C C . LEU A 1 99 ? 1.214 0.793 0.009 1.00 89.38 99 LEU A C 1
ATOM 759 O O . LEU A 1 99 ? 1.133 1.705 -0.812 1.00 89.38 99 LEU A O 1
ATOM 763 N N . ILE A 1 100 ? 0.348 0.624 0.994 1.00 92.88 100 ILE A N 1
ATOM 764 C CA . ILE A 1 100 ? -0.603 1.628 1.431 1.00 92.88 100 ILE A CA 1
ATOM 765 C C . ILE A 1 100 ? -0.285 1.909 2.888 1.00 92.88 100 ILE A C 1
ATOM 767 O O . ILE A 1 100 ? -0.138 0.977 3.686 1.00 92.88 100 ILE A O 1
ATOM 771 N N . TRP A 1 101 ? -0.140 3.186 3.211 1.00 89.44 101 TRP A N 1
ATOM 772 C CA . TRP A 1 101 ? 0.110 3.667 4.558 1.00 89.44 101 TRP A CA 1
ATOM 773 C C . TRP A 1 101 ? -1.186 4.259 5.086 1.00 89.44 101 TRP A C 1
ATOM 775 O O . TRP A 1 101 ? -1.785 5.110 4.440 1.00 89.44 101 TRP A O 1
ATOM 785 N N . ILE A 1 102 ? -1.625 3.792 6.246 1.00 92.31 102 ILE A N 1
ATOM 786 C CA . ILE A 1 102 ? -2.652 4.451 7.043 1.00 92.31 102 ILE A CA 1
ATOM 787 C C . ILE A 1 102 ? -1.920 5.073 8.206 1.00 92.31 102 ILE A C 1
ATOM 789 O O . ILE A 1 102 ? -1.337 4.332 9.000 1.00 92.31 102 ILE A O 1
ATOM 793 N N . GLU A 1 103 ? -1.944 6.393 8.304 1.00 86.69 103 GLU A N 1
ATOM 794 C CA . GLU A 1 103 ? -1.141 7.083 9.294 1.00 86.69 103 GLU A CA 1
ATOM 795 C C . GLU A 1 103 ? -1.876 8.215 9.992 1.00 86.69 103 GLU A C 1
ATOM 797 O O . GLU A 1 103 ? -2.814 8.834 9.477 1.00 86.69 103 GLU A O 1
ATOM 802 N N . THR A 1 104 ? -1.421 8.456 11.213 1.00 80.94 104 THR A N 1
ATOM 803 C CA . THR A 1 104 ? -1.729 9.660 11.959 1.00 80.94 104 THR A CA 1
ATOM 804 C C . THR A 1 104 ? -0.426 10.379 12.225 1.00 80.94 104 THR A C 1
ATOM 806 O O . THR A 1 104 ? 0.470 9.810 12.849 1.00 80.94 104 THR A O 1
ATOM 809 N N . TYR A 1 105 ? -0.334 11.608 11.724 1.00 71.00 105 TYR A N 1
ATOM 810 C CA . TYR A 1 105 ? 0.787 12.502 11.972 1.00 71.00 105 TYR A CA 1
ATOM 811 C C . TYR A 1 105 ? 0.310 13.640 12.864 1.00 71.00 105 TYR A C 1
ATOM 813 O O . TYR A 1 105 ? -0.543 14.430 12.459 1.00 71.00 105 TYR A O 1
ATOM 821 N N . ASP A 1 106 ? 0.854 13.702 14.074 1.00 65.00 106 ASP A N 1
ATOM 822 C CA . ASP A 1 106 ? 0.673 14.833 14.973 1.00 65.00 106 ASP A CA 1
ATOM 823 C C . ASP A 1 106 ? 1.970 15.645 15.008 1.00 65.00 106 ASP A C 1
ATOM 825 O O . ASP A 1 106 ? 2.983 15.193 15.549 1.00 65.00 106 ASP A O 1
ATOM 829 N N . SER A 1 107 ? 1.950 16.823 14.380 1.00 60.81 107 SER A N 1
ATOM 830 C CA . SER A 1 107 ? 3.109 17.716 14.314 1.00 60.81 107 SER A CA 1
ATOM 831 C C . SER A 1 107 ? 3.425 18.390 15.645 1.00 60.81 107 SER A C 1
ATOM 833 O O . SER A 1 107 ? 4.559 18.819 15.840 1.00 60.81 107 SER A O 1
ATOM 835 N N . GLU A 1 108 ? 2.439 18.537 16.534 1.00 59.44 108 GLU A N 1
ATOM 836 C CA . GLU A 1 108 ? 2.636 19.209 17.821 1.00 59.44 108 GLU A CA 1
ATOM 837 C C . GLU A 1 108 ? 3.395 18.294 18.786 1.00 59.44 108 GLU A C 1
ATOM 839 O O . GLU A 1 108 ? 4.337 18.734 19.447 1.00 59.44 108 GLU A O 1
ATOM 844 N N . ASP A 1 109 ? 3.058 17.002 18.773 1.00 52.44 109 ASP A N 1
ATOM 845 C CA . ASP A 1 109 ? 3.662 15.997 19.652 1.00 52.44 109 ASP A CA 1
ATOM 846 C C . ASP A 1 109 ? 4.727 15.118 18.955 1.00 52.44 109 ASP A C 1
ATOM 848 O O . ASP A 1 109 ? 5.324 14.233 19.579 1.00 52.44 109 ASP A O 1
ATOM 852 N N . ASN A 1 110 ? 5.000 15.353 17.661 1.00 60.19 110 ASN A N 1
ATOM 853 C CA . ASN A 1 110 ? 5.850 14.511 16.800 1.00 60.19 110 ASN A CA 1
ATOM 854 C C . ASN A 1 110 ? 5.501 13.018 16.936 1.00 60.19 110 ASN A C 1
ATOM 856 O O . ASN A 1 110 ? 6.381 12.161 17.099 1.00 60.19 110 ASN A O 1
ATOM 860 N N . VAL A 1 111 ? 4.204 12.712 16.927 1.00 59.00 111 VAL A N 1
ATOM 861 C CA . VAL A 1 111 ? 3.704 11.341 17.020 1.00 59.00 111 VAL A CA 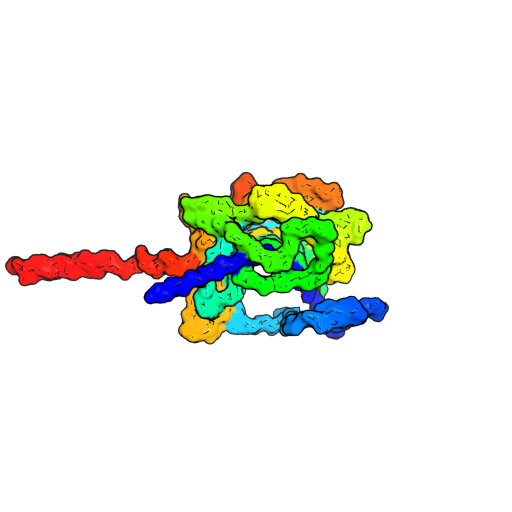1
ATOM 862 C C . VAL A 1 111 ? 3.370 10.832 15.630 1.00 59.00 111 VAL A C 1
ATOM 864 O O . VAL A 1 111 ? 2.611 11.462 14.894 1.00 59.00 111 VAL A O 1
ATOM 867 N N . VAL A 1 112 ? 3.928 9.674 15.278 1.00 69.81 112 VAL A N 1
ATOM 868 C CA . VAL A 1 112 ? 3.615 8.958 14.041 1.00 69.81 112 VAL A CA 1
ATOM 869 C C . VAL A 1 112 ? 3.193 7.543 14.379 1.00 69.81 112 VAL A C 1
ATOM 871 O O . VAL A 1 112 ? 4.026 6.702 14.717 1.00 69.81 112 VAL A O 1
ATOM 874 N N . ASP A 1 113 ? 1.905 7.270 14.220 1.00 81.56 113 ASP A N 1
ATOM 875 C CA . ASP A 1 113 ? 1.379 5.912 14.214 1.00 81.56 113 ASP A CA 1
ATOM 876 C C . ASP A 1 113 ? 1.008 5.546 12.782 1.00 81.56 113 ASP A C 1
ATOM 878 O O . ASP A 1 113 ? 0.200 6.239 12.163 1.00 81.56 113 ASP A O 1
ATOM 882 N N . ALA A 1 114 ? 1.555 4.452 12.254 1.00 84.62 114 ALA A N 1
ATOM 883 C CA . ALA A 1 114 ? 1.219 4.001 10.912 1.00 84.62 114 ALA A CA 1
ATOM 884 C C . ALA A 1 114 ? 1.081 2.482 10.790 1.00 84.62 114 ALA A C 1
ATOM 886 O O . ALA A 1 114 ? 1.894 1.714 11.311 1.00 84.62 114 ALA A O 1
ATOM 887 N N . ILE A 1 115 ? 0.091 2.059 10.006 1.00 89.19 115 ILE A N 1
ATOM 888 C CA . ILE A 1 115 ? -0.023 0.708 9.454 1.00 89.19 115 ILE A CA 1
ATOM 889 C C . ILE A 1 115 ? 0.367 0.783 7.983 1.00 89.19 115 ILE A C 1
ATOM 891 O O . ILE A 1 115 ? -0.242 1.512 7.207 1.00 89.19 115 ILE A O 1
ATOM 895 N N . ARG A 1 116 ? 1.362 -0.003 7.584 1.00 88.88 116 ARG A N 1
ATOM 896 C CA . ARG A 1 116 ? 1.776 -0.164 6.188 1.00 88.88 116 ARG A CA 1
ATOM 897 C C . ARG A 1 116 ? 1.402 -1.559 5.748 1.00 88.88 116 ARG A C 1
ATOM 899 O O . ARG A 1 116 ? 1.724 -2.510 6.455 1.00 88.88 116 ARG A O 1
ATOM 906 N N . ILE A 1 117 ? 0.756 -1.699 4.600 1.00 91.69 117 ILE A N 1
ATOM 907 C CA . ILE A 1 117 ? 0.393 -3.007 4.053 1.00 91.69 117 ILE A CA 1
ATOM 908 C C . ILE A 1 117 ? 0.475 -3.013 2.532 1.00 91.69 117 ILE A C 1
ATOM 910 O O . ILE A 1 117 ? 0.138 -2.027 1.886 1.00 91.69 117 ILE A O 1
ATOM 914 N N . GLY A 1 118 ? 0.923 -4.122 1.954 1.00 92.75 118 GLY A N 1
ATOM 915 C CA . GLY A 1 118 ? 1.011 -4.277 0.510 1.00 92.75 118 GLY A CA 1
ATOM 916 C C . GLY A 1 118 ? 1.888 -5.450 0.109 1.00 92.75 118 GLY A C 1
ATOM 917 O O . GLY A 1 118 ? 1.877 -6.487 0.766 1.00 92.75 118 GLY A O 1
ATOM 918 N N . SER A 1 119 ? 2.652 -5.294 -0.964 1.00 92.06 119 SER A N 1
ATOM 919 C CA . SER A 1 119 ? 3.587 -6.311 -1.446 1.00 92.06 119 SER A CA 1
ATOM 920 C C . SER A 1 119 ? 5.023 -5.808 -1.447 1.00 92.06 119 SER A C 1
ATOM 922 O O . SER A 1 119 ? 5.265 -4.629 -1.721 1.00 92.06 119 SER A O 1
ATOM 924 N N . SER A 1 120 ? 5.986 -6.694 -1.198 1.00 87.62 120 SER A N 1
ATOM 925 C CA . SER A 1 120 ? 7.401 -6.333 -1.291 1.00 87.62 120 SER A CA 1
ATOM 926 C C . SER A 1 120 ? 8.322 -7.488 -1.660 1.00 87.62 120 SER A C 1
ATOM 928 O O . SER A 1 120 ? 7.984 -8.654 -1.463 1.00 87.62 120 SER A O 1
ATOM 930 N N . ASN A 1 121 ? 9.507 -7.169 -2.187 1.00 85.75 121 ASN A N 1
ATOM 931 C CA . ASN A 1 121 ? 10.511 -8.173 -2.571 1.00 85.75 121 ASN A CA 1
ATOM 932 C C . ASN A 1 121 ? 11.357 -8.690 -1.401 1.00 85.75 121 ASN A C 1
ATOM 934 O O . ASN A 1 121 ? 12.234 -9.530 -1.595 1.00 85.75 121 ASN A O 1
ATOM 938 N N . VAL A 1 122 ? 11.100 -8.205 -0.187 1.00 77.19 122 VAL A N 1
ATOM 939 C CA . VAL A 1 122 ? 11.825 -8.602 1.018 1.00 77.19 122 VAL A CA 1
ATOM 940 C C . VAL A 1 122 ? 10.814 -9.010 2.074 1.00 77.19 122 VAL A C 1
ATOM 942 O O . VAL A 1 122 ? 9.852 -8.300 2.325 1.00 77.19 122 VAL A O 1
ATOM 945 N N . SER A 1 123 ? 11.017 -10.153 2.721 1.00 74.06 123 SER A N 1
ATOM 946 C CA . SER A 1 123 ? 10.154 -10.550 3.835 1.00 74.06 123 SER A CA 1
ATOM 947 C C . SER A 1 123 ? 10.319 -9.555 4.988 1.00 74.06 123 SER A C 1
ATOM 949 O O . SER A 1 123 ? 11.419 -9.408 5.522 1.00 74.06 123 SER A O 1
ATOM 951 N N . ILE A 1 124 ? 9.227 -8.916 5.413 1.00 68.56 124 ILE A N 1
ATOM 952 C CA . ILE A 1 124 ? 9.207 -8.016 6.570 1.00 68.56 124 ILE A CA 1
ATOM 953 C C . ILE A 1 124 ? 8.154 -8.495 7.562 1.00 68.56 124 ILE A C 1
ATOM 955 O O . ILE A 1 124 ? 6.965 -8.553 7.259 1.00 68.56 124 ILE A O 1
ATOM 959 N N . GLY A 1 125 ? 8.597 -8.823 8.777 1.00 65.12 125 GLY A N 1
ATOM 960 C CA . GLY A 1 125 ? 7.718 -9.227 9.875 1.00 65.12 125 GLY A CA 1
ATOM 961 C C . GLY A 1 125 ? 6.581 -8.230 10.126 1.00 65.12 125 GLY A C 1
ATOM 962 O O . GLY A 1 125 ? 6.789 -7.026 10.035 1.00 65.12 125 GLY A O 1
ATOM 963 N N . CYS A 1 126 ? 5.409 -8.737 10.516 1.00 76.06 126 CYS A N 1
ATOM 964 C CA . CYS A 1 126 ? 4.260 -7.917 10.912 1.00 76.06 126 CYS A CA 1
ATOM 965 C C . CYS A 1 126 ? 4.031 -7.989 12.425 1.00 76.06 126 CYS A C 1
ATOM 967 O O . CYS A 1 126 ? 3.175 -8.751 12.885 1.00 76.06 126 CYS A O 1
ATOM 969 N N . PRO A 1 127 ? 4.817 -7.254 13.229 1.00 76.44 127 PRO A N 1
ATOM 970 C CA . PRO A 1 127 ? 4.662 -7.267 14.675 1.00 76.44 127 PRO A CA 1
ATOM 971 C C . PRO A 1 127 ? 3.291 -6.721 15.084 1.00 76.44 127 PRO A C 1
ATOM 973 O O . PRO A 1 127 ? 2.762 -5.794 14.474 1.00 76.44 127 PRO A O 1
ATOM 976 N N . GLY A 1 128 ? 2.710 -7.317 16.126 1.00 83.81 128 GLY A N 1
ATOM 977 C CA . GLY A 1 128 ? 1.411 -6.910 16.666 1.00 83.81 128 GLY A CA 1
ATOM 978 C C . GLY A 1 128 ? 0.195 -7.349 15.842 1.00 83.81 128 GLY A C 1
ATOM 979 O O . GLY A 1 128 ? -0.921 -7.267 16.351 1.00 83.81 128 GLY A O 1
ATOM 980 N N . PHE A 1 129 ? 0.385 -7.864 14.624 1.00 89.44 129 PHE A N 1
ATOM 981 C CA . PHE A 1 129 ? -0.707 -8.415 13.829 1.00 89.44 129 PHE A CA 1
ATOM 982 C C . PHE A 1 129 ? -1.249 -9.698 14.466 1.00 89.44 129 PHE A C 1
ATOM 984 O O . PHE A 1 129 ? -0.498 -10.642 14.729 1.00 89.44 129 PHE A O 1
ATOM 991 N N . GLN A 1 130 ? -2.557 -9.745 14.695 1.00 93.88 130 GLN A N 1
ATOM 992 C CA . GLN A 1 130 ? -3.254 -10.929 15.176 1.00 93.88 130 GLN A CA 1
ATOM 993 C C . GLN A 1 130 ? -3.968 -11.604 14.012 1.00 93.88 130 GLN A C 1
ATOM 995 O O . GLN A 1 130 ? -4.875 -11.033 13.409 1.00 93.88 130 GLN A O 1
ATOM 1000 N N . LEU A 1 131 ? -3.538 -12.823 13.694 1.00 94.25 131 LEU A N 1
ATOM 1001 C CA . LEU A 1 131 ? -4.081 -13.600 12.588 1.00 94.25 131 LEU A CA 1
ATOM 1002 C C . LEU A 1 131 ? -5.502 -14.095 12.900 1.00 94.25 131 LEU A C 1
ATOM 1004 O O . LEU A 1 131 ? -5.752 -14.633 13.980 1.00 94.25 131 LEU A O 1
ATOM 1008 N N . GLU A 1 132 ? -6.404 -13.967 11.930 1.00 96.06 132 GLU A N 1
ATOM 1009 C CA . GLU A 1 132 ? -7.757 -14.518 12.013 1.00 96.06 132 GLU A CA 1
ATOM 1010 C C . GLU A 1 132 ? -7.730 -16.052 11.937 1.00 96.06 132 GLU A C 1
ATOM 1012 O O . GLU A 1 132 ? -6.930 -16.657 11.212 1.00 96.06 132 GLU A O 1
ATOM 1017 N N . LYS A 1 133 ? -8.620 -16.722 12.675 1.00 94.44 133 LYS A N 1
ATOM 1018 C CA . LYS A 1 133 ? -8.636 -18.186 12.692 1.00 94.44 133 LYS A CA 1
ATOM 1019 C C . LYS A 1 133 ? -9.075 -18.723 11.330 1.00 94.44 133 LYS A C 1
ATOM 1021 O O . LYS A 1 133 ? -10.203 -18.513 10.901 1.00 94.44 133 LYS A O 1
ATOM 1026 N N . GLY A 1 134 ? -8.204 -19.506 10.693 1.00 93.56 134 GLY A N 1
ATOM 1027 C CA . GLY A 1 134 ? -8.477 -20.062 9.365 1.00 93.56 134 GLY A CA 1
ATOM 1028 C C . GLY A 1 134 ? -8.294 -19.052 8.231 1.00 93.56 134 GLY A C 1
ATOM 1029 O O . GLY A 1 134 ? -8.836 -19.270 7.149 1.00 93.56 134 GLY A O 1
ATOM 1030 N N . ALA A 1 135 ? -7.547 -17.967 8.470 1.00 94.19 135 ALA A N 1
ATOM 1031 C CA . ALA A 1 135 ? -7.182 -17.004 7.441 1.00 94.19 135 ALA A CA 1
ATOM 1032 C C . ALA A 1 135 ? -6.580 -17.706 6.202 1.00 94.19 135 ALA A C 1
ATOM 1034 O O . ALA A 1 135 ? -5.714 -18.572 6.344 1.00 94.19 135 ALA A O 1
ATOM 1035 N N . PRO A 1 136 ? -7.002 -17.339 4.977 1.00 89.00 136 PRO A N 1
ATOM 1036 C CA . PRO A 1 136 ? -6.525 -17.969 3.742 1.00 89.00 136 PRO A CA 1
ATOM 1037 C C . PRO A 1 136 ? -5.101 -17.556 3.341 1.00 89.00 136 PRO A C 1
ATOM 1039 O O . PRO A 1 136 ? -4.557 -18.117 2.392 1.00 89.00 136 PRO A O 1
ATOM 1042 N N . ALA A 1 137 ? -4.548 -16.532 3.989 1.00 90.75 137 ALA A N 1
ATOM 1043 C CA . ALA A 1 137 ? -3.215 -16.003 3.752 1.00 90.75 137 ALA A CA 1
ATOM 1044 C C . ALA A 1 137 ? -2.709 -15.334 5.028 1.00 90.75 137 ALA A C 1
ATOM 1046 O O . ALA A 1 137 ? -3.492 -14.742 5.779 1.00 90.75 137 ALA A O 1
ATOM 1047 N N . HIS A 1 138 ? -1.407 -15.408 5.255 1.00 90.44 138 HIS A N 1
ATOM 1048 C CA . HIS A 1 138 ? -0.721 -14.781 6.370 1.00 90.44 138 HIS A CA 1
ATOM 1049 C C . HIS A 1 138 ? 0.238 -13.707 5.847 1.00 90.44 138 HIS A C 1
ATOM 1051 O O . HIS A 1 138 ? 0.787 -13.826 4.748 1.00 90.44 138 HIS A O 1
ATOM 1057 N N . PRO A 1 139 ? 0.502 -12.648 6.622 1.00 85.31 139 PRO A N 1
ATOM 1058 C CA . PRO A 1 139 ? 1.599 -11.764 6.281 1.00 85.31 139 PRO A CA 1
ATOM 1059 C C . PRO A 1 139 ? 2.943 -12.501 6.248 1.00 85.31 139 PRO A C 1
ATOM 1061 O O . PRO A 1 139 ? 3.215 -13.359 7.084 1.00 85.31 139 PRO A O 1
ATOM 1064 N N . ASN A 1 140 ? 3.794 -12.110 5.305 1.00 85.56 140 ASN A N 1
ATOM 1065 C CA . ASN A 1 140 ? 5.005 -12.790 4.835 1.00 85.56 140 ASN A CA 1
ATOM 1066 C C . ASN A 1 140 ? 4.801 -14.086 4.060 1.00 85.56 140 ASN A C 1
ATOM 1068 O O . ASN A 1 140 ? 5.793 -14.714 3.688 1.00 85.56 140 ASN A O 1
ATOM 1072 N N . ASP A 1 141 ? 3.566 -14.464 3.734 1.00 88.94 141 ASP A N 1
ATOM 1073 C CA . ASP A 1 141 ? 3.377 -15.519 2.749 1.00 88.94 141 ASP A CA 1
ATOM 1074 C C . ASP A 1 141 ? 3.888 -15.053 1.373 1.00 88.94 141 ASP A C 1
ATOM 1076 O O . ASP A 1 141 ? 3.663 -13.899 0.972 1.00 88.94 141 ASP A O 1
ATOM 1080 N N . PRO A 1 142 ? 4.585 -15.930 0.628 1.00 89.94 142 PRO A N 1
ATOM 1081 C CA . PRO A 1 142 ? 5.017 -15.626 -0.725 1.00 89.94 142 PRO A CA 1
ATOM 1082 C C . PRO A 1 142 ? 3.808 -15.536 -1.662 1.00 89.94 142 PRO A C 1
ATOM 1084 O O . PRO A 1 142 ? 2.937 -16.408 -1.676 1.00 89.94 142 PRO A O 1
ATOM 1087 N N . ILE A 1 143 ? 3.788 -14.513 -2.512 1.00 90.19 143 ILE A N 1
ATOM 1088 C CA . ILE A 1 143 ? 2.820 -14.395 -3.601 1.00 90.19 143 ILE A CA 1
ATOM 1089 C C . ILE A 1 143 ? 3.405 -15.134 -4.808 1.00 90.19 143 ILE A C 1
ATOM 1091 O O . ILE A 1 143 ? 4.373 -14.703 -5.427 1.00 90.19 143 ILE A O 1
ATOM 1095 N N . THR A 1 144 ? 2.834 -16.298 -5.115 1.00 84.88 144 THR A N 1
ATOM 1096 C CA . THR A 1 144 ? 3.431 -17.282 -6.037 1.00 84.88 144 THR A CA 1
ATOM 1097 C C . THR A 1 144 ? 3.275 -16.950 -7.520 1.00 84.88 144 THR A C 1
ATOM 1099 O O . THR A 1 144 ? 3.947 -17.555 -8.353 1.00 84.88 144 THR A O 1
ATOM 1102 N N . ARG A 1 145 ? 2.393 -16.010 -7.872 1.00 91.81 145 ARG A N 1
ATOM 1103 C CA . ARG A 1 145 ? 2.186 -15.529 -9.243 1.00 91.81 145 ARG A CA 1
ATOM 1104 C C . ARG A 1 145 ? 2.256 -14.012 -9.267 1.00 91.81 145 ARG A C 1
ATOM 1106 O O . ARG A 1 145 ? 1.674 -13.355 -8.408 1.00 91.81 145 ARG A O 1
ATOM 1113 N N . VAL A 1 146 ? 2.935 -13.475 -10.274 1.00 94.19 146 VAL A N 1
ATOM 1114 C CA . VAL A 1 146 ? 3.202 -12.040 -10.408 1.00 94.19 146 VAL A CA 1
ATOM 1115 C C . VAL A 1 146 ? 2.816 -11.519 -11.782 1.00 94.19 146 VAL A C 1
ATOM 1117 O O . VAL A 1 146 ? 2.665 -12.283 -12.737 1.00 94.19 146 VAL A O 1
ATOM 1120 N N . SER A 1 147 ? 2.641 -10.207 -11.852 1.00 95.00 147 SER A N 1
ATOM 1121 C CA . SER A 1 147 ? 2.385 -9.462 -13.074 1.00 95.00 147 SER A CA 1
ATOM 1122 C C . SER A 1 147 ? 3.601 -9.446 -13.991 1.00 95.00 147 SER A C 1
ATOM 1124 O O . SER A 1 147 ? 4.744 -9.450 -13.529 1.00 95.00 147 SER A O 1
ATOM 1126 N N . HIS A 1 148 ? 3.338 -9.322 -15.290 1.00 92.56 148 HIS A N 1
ATOM 1127 C CA . HIS A 1 148 ? 4.353 -9.061 -16.305 1.00 92.56 148 HIS A CA 1
ATOM 1128 C C . HIS A 1 148 ? 4.090 -7.704 -16.979 1.00 92.56 148 HIS A C 1
ATOM 1130 O O . HIS A 1 148 ? 2.937 -7.390 -17.296 1.00 92.56 148 HIS A O 1
ATOM 1136 N N . PRO A 1 149 ? 5.126 -6.873 -17.209 1.00 91.25 149 PRO A N 1
ATOM 1137 C CA . PRO A 1 149 ? 4.976 -5.649 -17.994 1.00 91.25 149 PRO A CA 1
ATOM 1138 C C . PRO A 1 149 ? 4.401 -5.966 -19.381 1.00 91.25 149 PRO A C 1
ATOM 1140 O O . PRO A 1 149 ? 4.898 -6.868 -20.052 1.00 91.25 149 PRO A O 1
ATOM 1143 N N . ASN A 1 150 ? 3.342 -5.255 -19.792 1.00 90.12 150 ASN A N 1
ATOM 1144 C CA . ASN A 1 150 ? 2.605 -5.518 -21.039 1.00 90.12 150 ASN A CA 1
ATOM 1145 C C . ASN A 1 150 ? 2.136 -6.981 -21.212 1.00 90.12 150 ASN A C 1
ATOM 1147 O O . ASN A 1 150 ? 2.016 -7.483 -22.327 1.00 90.12 150 ASN A O 1
ATOM 1151 N N . GLY A 1 151 ? 1.870 -7.668 -20.102 1.00 90.75 151 GLY A N 1
ATOM 1152 C CA . GLY A 1 151 ? 1.339 -9.025 -20.087 1.00 90.75 151 GLY A CA 1
ATOM 1153 C C . GLY A 1 151 ? 0.286 -9.204 -19.001 1.00 90.75 151 GLY A C 1
ATOM 1154 O O . GLY A 1 151 ? -0.329 -8.236 -18.543 1.00 90.75 151 GLY A O 1
ATOM 1155 N N . ASP A 1 152 ? 0.097 -10.456 -18.586 1.00 91.75 152 ASP A N 1
ATOM 1156 C CA . ASP A 1 152 ? -0.872 -10.814 -17.555 1.00 91.75 152 ASP A CA 1
ATOM 1157 C C . ASP A 1 152 ? -0.598 -10.050 -16.260 1.00 91.75 152 ASP A C 1
ATOM 1159 O O . ASP A 1 152 ? 0.520 -10.051 -15.731 1.00 91.75 152 ASP A O 1
ATOM 1163 N N . LYS A 1 153 ? -1.644 -9.415 -15.733 1.00 92.00 153 LYS A N 1
ATOM 1164 C CA . LYS A 1 153 ? -1.612 -8.727 -14.444 1.00 92.00 153 LYS A CA 1
ATOM 1165 C C . LYS A 1 153 ? -2.096 -9.675 -13.357 1.00 92.00 153 LYS A C 1
ATOM 1167 O O . LYS A 1 153 ? -3.066 -10.410 -13.533 1.00 92.00 153 LYS A O 1
ATOM 1172 N N . GLN A 1 154 ? -1.393 -9.670 -12.238 1.00 96.62 154 GLN A N 1
ATOM 1173 C CA . GLN A 1 154 ? -1.781 -10.321 -10.995 1.00 96.62 154 GLN A CA 1
ATOM 1174 C C . GLN A 1 154 ? -1.897 -9.226 -9.945 1.00 96.62 154 GLN A C 1
ATOM 1176 O O . GLN A 1 154 ? -1.023 -8.363 -9.857 1.00 96.62 154 GLN A O 1
ATOM 1181 N N . TYR A 1 155 ? -2.947 -9.263 -9.141 1.00 96.69 155 TYR A N 1
ATOM 1182 C CA . TYR A 1 155 ? -3.241 -8.189 -8.208 1.00 96.69 155 TYR A CA 1
ATOM 1183 C C . TYR A 1 155 ? -3.641 -8.721 -6.841 1.00 96.69 155 TYR A C 1
ATOM 1185 O O . TYR A 1 155 ? -4.135 -9.843 -6.679 1.00 96.69 155 TYR A O 1
ATOM 1193 N N . ILE A 1 156 ? -3.444 -7.868 -5.843 1.00 97.06 156 ILE A N 1
ATOM 1194 C CA . ILE A 1 156 ? -4.020 -8.056 -4.520 1.00 97.06 156 ILE A CA 1
ATOM 1195 C C . ILE A 1 156 ? -5.060 -6.974 -4.271 1.00 97.06 156 ILE A C 1
ATOM 1197 O O . ILE A 1 156 ? -4.835 -5.793 -4.529 1.00 97.06 156 ILE A O 1
ATOM 1201 N N . ASN A 1 157 ? -6.210 -7.405 -3.774 1.00 97.94 157 ASN A N 1
ATOM 1202 C CA . ASN A 1 157 ? -7.235 -6.543 -3.220 1.00 97.94 157 ASN A CA 1
ATOM 1203 C C . ASN A 1 157 ? -6.979 -6.416 -1.724 1.00 97.94 157 ASN A C 1
ATOM 1205 O O . ASN A 1 157 ? -6.878 -7.422 -1.014 1.00 97.94 157 ASN A O 1
ATOM 1209 N N . LEU A 1 158 ? -6.885 -5.181 -1.255 1.00 97.81 158 LEU A N 1
ATOM 1210 C CA . LEU A 1 158 ? -6.667 -4.846 0.139 1.00 97.81 158 LEU A CA 1
ATOM 1211 C C . LEU A 1 158 ? -7.823 -3.999 0.634 1.00 97.81 158 LEU A C 1
ATOM 1213 O O . LEU A 1 158 ? -8.274 -3.066 -0.030 1.00 97.81 158 LEU A O 1
ATOM 1217 N N . LYS A 1 159 ? -8.277 -4.320 1.837 1.00 97.94 159 LYS A N 1
ATOM 1218 C CA . LYS A 1 159 ? -9.165 -3.458 2.601 1.00 97.94 159 LYS A CA 1
ATOM 1219 C C . LYS A 1 159 ? -8.667 -3.432 4.029 1.00 97.94 159 LYS A C 1
ATOM 1221 O O . LYS A 1 159 ? -8.534 -4.481 4.653 1.00 97.94 159 LYS A O 1
ATOM 1226 N N . VAL A 1 160 ? -8.449 -2.239 4.551 1.00 98.00 160 VAL A N 1
ATOM 1227 C CA . VAL A 1 160 ? -8.231 -2.041 5.981 1.00 98.00 160 VAL A CA 1
ATOM 1228 C C . VAL A 1 160 ? -9.354 -1.162 6.496 1.00 98.00 160 VAL A C 1
ATOM 1230 O O . VAL A 1 160 ? -9.710 -0.182 5.850 1.00 98.00 160 VAL A O 1
ATOM 1233 N N . LEU A 1 161 ? -9.959 -1.553 7.612 1.00 97.50 161 LEU A N 1
ATOM 1234 C CA . LEU A 1 161 ? -11.122 -0.887 8.189 1.00 97.50 161 LEU A CA 1
ATOM 1235 C C . LEU A 1 161 ? -11.004 -0.891 9.707 1.00 97.50 161 LEU A C 1
ATOM 1237 O O . LEU A 1 161 ? -10.772 -1.942 10.301 1.00 97.50 161 LEU A O 1
ATOM 1241 N N . LYS A 1 162 ? -11.245 0.255 10.331 1.00 97.81 162 LYS A N 1
ATOM 1242 C CA . LYS A 1 162 ? -11.424 0.346 11.771 1.00 97.81 162 LYS A CA 1
ATOM 1243 C C . LYS A 1 162 ? -12.776 -0.240 12.168 1.00 97.81 162 LYS A C 1
ATOM 1245 O O . LYS A 1 162 ? -13.817 0.210 11.694 1.00 97.81 162 LYS A O 1
ATOM 1250 N N . ASP A 1 163 ? -12.762 -1.250 13.025 1.00 96.94 163 ASP A N 1
ATOM 1251 C CA . ASP A 1 163 ? -13.977 -1.851 13.557 1.00 96.94 163 ASP A CA 1
ATOM 1252 C C . ASP A 1 163 ? -14.596 -0.958 14.638 1.00 96.94 163 ASP A C 1
ATOM 1254 O O . ASP A 1 163 ? -13.930 -0.546 15.587 1.00 96.94 163 ASP A O 1
ATOM 1258 N N . ASN A 1 164 ? -15.896 -0.691 14.519 1.00 93.50 164 ASN A N 1
ATOM 1259 C CA . ASN A 1 164 ? -16.620 0.175 15.451 1.00 93.50 164 ASN A CA 1
ATOM 1260 C C . ASN A 1 164 ? -16.913 -0.500 16.800 1.00 93.50 164 ASN A C 1
ATOM 1262 O O . ASN A 1 164 ? -17.278 0.192 17.749 1.00 93.50 164 ASN A O 1
ATOM 1266 N N . THR A 1 165 ? -16.765 -1.825 16.895 1.00 94.25 165 THR A N 1
ATOM 1267 C CA . THR A 1 165 ? -17.042 -2.577 18.128 1.00 94.25 165 THR A CA 1
ATOM 1268 C C . THR A 1 165 ? -15.797 -2.701 19.002 1.00 94.25 165 THR A C 1
ATOM 1270 O O . THR A 1 165 ? -15.807 -2.302 20.163 1.00 94.25 165 THR A O 1
ATOM 1273 N N . SER A 1 166 ? -14.717 -3.250 18.447 1.00 96.25 166 SER A N 1
ATOM 1274 C CA . SER A 1 166 ? -13.439 -3.452 19.142 1.00 96.25 166 SER A CA 1
ATOM 1275 C C . SER A 1 166 ? -12.548 -2.209 19.130 1.00 96.25 166 SER A C 1
ATOM 1277 O O . SER A 1 166 ? -11.745 -2.008 20.039 1.00 96.25 166 SER A O 1
ATOM 1279 N N . GLY A 1 167 ? -12.684 -1.360 18.108 1.00 96.19 167 GLY A N 1
ATOM 1280 C CA . GLY A 1 167 ? -11.731 -0.297 17.810 1.00 96.19 167 GLY A CA 1
ATOM 1281 C C . GLY A 1 167 ? -10.487 -0.781 17.060 1.00 96.19 167 GLY A C 1
ATOM 1282 O O . GLY A 1 167 ? -9.638 0.051 16.735 1.00 96.19 167 GLY A O 1
ATOM 1283 N N . ASP A 1 168 ? -10.356 -2.075 16.774 1.00 97.44 168 ASP A N 1
ATOM 1284 C CA . ASP A 1 168 ? -9.192 -2.640 16.091 1.00 97.44 168 ASP A CA 1
ATOM 1285 C C . ASP A 1 168 ? -9.193 -2.305 14.596 1.00 97.44 168 ASP A C 1
ATOM 1287 O O . ASP A 1 168 ? -10.232 -2.036 13.990 1.00 97.44 168 ASP A O 1
ATOM 1291 N N . TRP A 1 169 ? -8.017 -2.333 13.974 1.00 97.75 169 TRP A N 1
ATOM 1292 C CA . TRP A 1 169 ? -7.879 -2.174 12.528 1.00 97.75 169 TRP A CA 1
ATOM 1293 C C . TRP A 1 169 ? -7.906 -3.543 11.857 1.00 97.75 169 TRP A C 1
ATOM 1295 O O . TRP A 1 169 ? -6.917 -4.276 11.873 1.00 97.75 169 TRP A O 1
ATOM 1305 N N . LEU A 1 170 ? -9.045 -3.892 11.268 1.00 97.69 170 LEU A N 1
ATOM 1306 C CA . LEU A 1 170 ? -9.245 -5.144 10.549 1.00 97.69 170 LEU A CA 1
ATOM 1307 C C . LEU A 1 170 ? -8.566 -5.093 9.186 1.00 97.69 170 LEU A C 1
ATOM 1309 O O . LEU A 1 170 ? -8.712 -4.118 8.449 1.00 97.69 170 LEU A O 1
ATOM 1313 N N . VAL A 1 171 ? -7.897 -6.180 8.820 1.00 97.69 171 VAL A N 1
ATOM 1314 C CA . VAL A 1 171 ? -7.168 -6.315 7.562 1.00 97.69 171 VAL A CA 1
ATOM 1315 C C . VAL A 1 171 ? -7.774 -7.434 6.730 1.00 97.69 171 VAL A C 1
ATOM 1317 O O . VAL A 1 171 ? -7.848 -8.590 7.150 1.00 97.69 171 VAL A O 1
ATOM 1320 N N . TYR A 1 172 ? -8.167 -7.086 5.513 1.00 97.62 172 TYR A N 1
ATOM 1321 C CA . TYR A 1 172 ? -8.708 -7.996 4.522 1.00 97.62 172 TYR A CA 1
ATOM 1322 C C . TYR A 1 172 ? -7.767 -8.069 3.322 1.00 97.62 172 TYR A C 1
ATOM 1324 O O . TYR A 1 172 ? -7.283 -7.046 2.832 1.00 97.62 172 TYR A O 1
ATOM 1332 N N . TYR A 1 173 ? -7.562 -9.283 2.823 1.00 97.31 173 TYR A N 1
ATOM 1333 C CA . TYR A 1 173 ? -6.663 -9.575 1.713 1.00 97.31 173 TYR A CA 1
ATOM 1334 C C . TYR A 1 173 ? -7.297 -10.564 0.734 1.00 97.31 173 TYR A C 1
ATOM 1336 O O . TYR A 1 173 ? -7.945 -11.534 1.136 1.00 97.31 173 TYR A O 1
ATOM 1344 N N . GLY A 1 174 ? -7.085 -10.341 -0.562 1.00 96.75 174 GLY A N 1
ATOM 1345 C CA . GLY A 1 174 ? -7.485 -11.266 -1.619 1.00 96.75 174 GLY A CA 1
ATOM 1346 C C . GLY A 1 174 ? -6.519 -11.232 -2.796 1.00 96.75 174 GLY A C 1
ATOM 1347 O O . GLY A 1 174 ? -6.324 -10.189 -3.405 1.00 96.75 174 GLY A O 1
ATOM 1348 N N . PHE A 1 175 ? -5.941 -12.379 -3.150 1.00 96.50 175 PHE A N 1
ATOM 1349 C CA . PHE A 1 175 ? -5.145 -12.531 -4.370 1.00 96.50 175 PHE A CA 1
ATOM 1350 C C . PHE A 1 175 ? -6.047 -12.874 -5.565 1.00 96.50 175 PHE A C 1
ATOM 1352 O O . PHE A 1 175 ? -6.654 -13.947 -5.574 1.00 96.50 175 PHE A O 1
ATOM 1359 N N . ASN A 1 176 ? -6.142 -11.976 -6.552 1.00 96.75 176 ASN A N 1
ATOM 1360 C CA . ASN A 1 176 ? -7.027 -12.079 -7.726 1.00 96.75 176 ASN A CA 1
ATOM 1361 C C . ASN A 1 176 ? -8.502 -12.405 -7.406 1.00 96.75 176 ASN A C 1
ATOM 1363 O O . ASN A 1 176 ? -9.188 -13.067 -8.186 1.00 96.75 176 ASN A O 1
ATOM 1367 N N . LYS A 1 177 ? -8.989 -12.007 -6.230 1.00 96.19 177 LYS A N 1
ATOM 1368 C CA . LYS A 1 177 ? -10.345 -12.306 -5.750 1.00 96.19 177 LYS A CA 1
ATOM 1369 C C . LYS A 1 177 ? -10.783 -11.291 -4.703 1.00 96.19 177 LYS A C 1
ATOM 1371 O O . LYS A 1 177 ? -9.965 -10.496 -4.235 1.00 96.19 177 LYS A O 1
ATOM 1376 N N . ASP A 1 178 ? -12.045 -11.353 -4.303 1.00 96.44 178 ASP A N 1
ATOM 1377 C CA . ASP A 1 178 ? -12.562 -10.507 -3.231 1.00 96.44 178 ASP A CA 1
ATOM 1378 C C . ASP A 1 178 ? -11.795 -10.728 -1.917 1.00 96.44 178 ASP A C 1
ATOM 1380 O O . ASP A 1 178 ? -11.474 -11.873 -1.564 1.00 96.44 178 ASP A O 1
ATOM 1384 N N . PRO A 1 179 ? -11.470 -9.646 -1.189 1.00 96.75 179 PRO A N 1
ATOM 1385 C CA . PRO A 1 179 ? -10.642 -9.742 -0.003 1.00 96.75 179 PRO A CA 1
ATOM 1386 C C . PRO A 1 179 ? -11.422 -10.332 1.178 1.00 96.75 179 PRO A C 1
ATOM 1388 O O . PRO A 1 179 ? -12.554 -9.941 1.466 1.00 96.75 179 PRO A O 1
ATOM 1391 N N . GLN A 1 180 ? -10.792 -11.265 1.889 1.00 97.50 180 GLN A N 1
ATOM 1392 C CA . GLN A 1 180 ? -11.329 -11.914 3.089 1.00 97.50 180 GLN A CA 1
ATOM 1393 C C . GLN A 1 180 ? -10.556 -11.446 4.321 1.00 97.50 180 GLN A C 1
ATOM 1395 O O . GLN A 1 180 ? -9.387 -11.082 4.202 1.00 97.50 180 GLN A O 1
ATOM 1400 N N . LEU A 1 181 ? -11.200 -11.447 5.492 1.00 97.56 181 LEU A N 1
ATOM 1401 C CA . LEU A 1 181 ? -10.545 -11.086 6.749 1.00 97.56 181 LEU A CA 1
ATOM 1402 C C . LEU A 1 181 ? -9.374 -12.045 6.998 1.00 97.56 181 LEU A C 1
ATOM 1404 O O . LEU A 1 181 ? -9.571 -13.258 7.048 1.00 97.56 181 LEU A O 1
ATOM 1408 N N . ILE A 1 182 ? -8.168 -11.497 7.138 1.00 97.19 182 ILE A N 1
ATOM 1409 C CA . ILE A 1 182 ? -6.963 -12.272 7.464 1.00 97.19 182 ILE A CA 1
ATOM 1410 C C . ILE A 1 182 ? -6.465 -12.011 8.884 1.00 97.19 182 ILE A C 1
ATOM 1412 O O . ILE A 1 182 ? -5.664 -12.782 9.403 1.00 97.19 182 ILE A O 1
ATOM 1416 N N . GLY A 1 183 ? -6.935 -10.949 9.534 1.00 96.88 183 GLY A N 1
ATOM 1417 C CA . GLY A 1 183 ? -6.562 -10.617 10.902 1.00 96.88 183 GLY A CA 1
ATOM 1418 C C . GLY A 1 183 ? -6.774 -9.145 11.212 1.00 96.88 183 GLY A C 1
ATOM 1419 O O . GLY A 1 183 ? -7.482 -8.442 10.488 1.00 96.88 183 GLY A O 1
ATOM 1420 N N . HIS A 1 184 ? -6.160 -8.674 12.290 1.00 96.25 184 HIS A N 1
ATOM 1421 C CA . HIS A 1 184 ? -6.306 -7.300 12.752 1.00 96.25 184 HIS A CA 1
ATOM 1422 C C . HIS A 1 184 ? -5.065 -6.787 13.487 1.00 96.25 184 HIS A C 1
ATOM 1424 O O . HIS A 1 184 ? -4.258 -7.557 14.012 1.00 96.25 184 HIS A O 1
ATOM 1430 N N . PHE A 1 185 ? -4.939 -5.464 13.551 1.00 94.94 185 PHE A N 1
ATOM 1431 C CA . PHE A 1 185 ? -4.051 -4.775 14.480 1.00 94.94 185 PHE A CA 1
ATOM 1432 C C . PHE A 1 185 ? -4.872 -4.242 15.660 1.00 94.94 185 PHE A C 1
ATOM 1434 O O . PHE A 1 185 ? -5.761 -3.412 15.443 1.00 94.94 185 PHE A O 1
ATOM 1441 N N . PRO A 1 186 ? -4.587 -4.682 16.898 1.00 94.56 186 PRO A N 1
ATOM 1442 C CA . PRO A 1 186 ? -5.289 -4.195 18.077 1.00 94.56 186 PRO A CA 1
ATOM 1443 C C . PRO A 1 186 ? -5.181 -2.681 18.245 1.00 94.56 186 PRO A C 1
ATOM 1445 O O . PRO A 1 186 ? -4.089 -2.124 18.106 1.00 94.56 186 PRO A O 1
ATOM 1448 N N . LYS A 1 187 ? -6.276 -2.020 18.645 1.00 92.00 187 LYS A N 1
ATOM 1449 C CA . LYS A 1 187 ? -6.301 -0.585 18.979 1.00 92.00 187 LYS A CA 1
ATOM 1450 C C . LYS A 1 187 ? -5.186 -0.216 19.957 1.00 92.00 187 LYS A C 1
ATOM 1452 O O . LYS A 1 187 ? -4.575 0.836 19.824 1.00 92.00 187 LYS A O 1
ATOM 1457 N N . SER A 1 188 ? -4.915 -1.097 20.921 1.00 87.75 188 SER A N 1
ATOM 1458 C CA . SER A 1 188 ? -3.930 -0.891 21.987 1.00 87.75 188 SER A CA 1
ATOM 1459 C C . SER A 1 188 ? -2.480 -0.794 21.508 1.00 87.75 188 SER A C 1
ATOM 1461 O O . SER A 1 188 ? -1.613 -0.504 22.324 1.00 87.75 188 SER A O 1
ATOM 1463 N N . LEU A 1 189 ? -2.194 -1.092 20.236 1.00 84.19 189 LEU A N 1
ATOM 1464 C CA . LEU A 1 189 ? -0.870 -0.863 19.655 1.00 84.19 189 LEU A CA 1
ATOM 1465 C C . LEU A 1 189 ? -0.599 0.616 19.376 1.00 84.19 189 LEU A C 1
ATOM 1467 O O . LEU A 1 189 ? 0.558 0.989 19.221 1.00 84.19 189 LEU A O 1
ATOM 1471 N N . PHE A 1 190 ? -1.649 1.428 19.283 1.00 84.88 190 PHE A N 1
ATOM 1472 C CA . PHE A 1 190 ? -1.575 2.789 18.781 1.00 84.88 190 PHE A CA 1
ATOM 1473 C C . PHE A 1 190 ? -1.937 3.806 19.862 1.00 84.88 190 PHE A C 1
ATOM 1475 O O . PHE A 1 190 ? -2.618 3.503 20.844 1.00 84.88 190 PHE A O 1
ATOM 1482 N N . THR A 1 191 ? -1.507 5.035 19.624 1.00 83.62 191 THR A N 1
ATOM 1483 C CA . THR A 1 191 ? -1.897 6.245 20.345 1.00 83.62 191 THR A CA 1
ATOM 1484 C C . THR A 1 191 ? -2.913 7.033 19.520 1.00 83.62 191 THR A C 1
ATOM 1486 O O . THR A 1 191 ? -4.112 6.830 19.681 1.00 83.62 191 THR A O 1
ATOM 1489 N N . SER A 1 192 ? -2.473 7.861 18.577 1.00 84.56 192 SER A N 1
ATOM 1490 C CA . SER A 1 192 ? -3.339 8.681 17.729 1.00 84.56 192 SER A CA 1
ATOM 1491 C C . SER A 1 192 ? -4.097 7.844 16.689 1.00 84.56 192 SER A C 1
ATOM 1493 O O . SER A 1 192 ? -5.293 8.052 16.468 1.00 84.56 192 SER A O 1
ATOM 1495 N N . LEU A 1 193 ? -3.466 6.808 16.116 1.00 89.62 193 LEU A N 1
ATOM 1496 C CA . LEU A 1 193 ? -4.148 5.888 15.187 1.00 89.62 193 LEU A CA 1
ATOM 1497 C C . LEU A 1 193 ? -5.143 4.958 15.913 1.00 89.62 193 LEU A C 1
ATOM 1499 O O . LEU A 1 193 ? -5.953 4.260 15.293 1.00 89.62 193 LEU A O 1
ATOM 1503 N N . ALA A 1 194 ? -5.150 4.968 17.248 1.00 90.94 194 ALA A N 1
ATOM 1504 C CA . ALA A 1 194 ? -6.140 4.259 18.047 1.00 90.94 194 ALA A CA 1
ATOM 1505 C C . ALA A 1 194 ? -7.553 4.837 17.845 1.00 90.94 194 ALA A C 1
ATOM 1507 O O . ALA A 1 194 ? -8.539 4.116 18.040 1.00 90.94 194 ALA A O 1
ATOM 1508 N N . ASP A 1 195 ? -7.662 6.092 17.404 1.00 91.56 195 ASP A N 1
ATOM 1509 C CA . ASP A 1 195 ? -8.935 6.785 17.217 1.00 91.56 195 ASP A CA 1
ATOM 1510 C C . ASP A 1 195 ? -9.329 6.918 15.744 1.00 91.56 195 ASP A C 1
ATOM 1512 O O . ASP A 1 195 ? -10.432 6.504 15.376 1.00 91.56 195 ASP A O 1
ATOM 1516 N N . LYS A 1 196 ? -8.439 7.444 14.898 1.00 92.50 196 LYS A N 1
ATOM 1517 C CA . LYS A 1 196 ? -8.649 7.605 13.448 1.00 92.50 196 LYS A CA 1
ATOM 1518 C C . LYS A 1 196 ? -7.316 7.831 12.739 1.00 92.50 196 LYS A C 1
ATOM 1520 O O . LYS A 1 196 ? -6.353 8.237 13.384 1.00 92.50 196 LYS A O 1
ATOM 1525 N N . ALA A 1 197 ? -7.287 7.619 11.429 1.00 93.50 197 ALA A N 1
ATOM 1526 C CA . ALA A 1 197 ? -6.179 8.053 10.584 1.00 93.50 197 ALA A CA 1
ATOM 1527 C C . ALA A 1 197 ? -6.383 9.508 10.147 1.00 93.50 197 ALA A C 1
ATOM 1529 O O . ALA A 1 197 ? -7.522 9.930 9.940 1.00 93.50 197 ALA A O 1
ATOM 1530 N N . THR A 1 198 ? -5.308 10.274 9.987 1.00 91.50 198 THR A N 1
ATOM 1531 C CA . THR A 1 198 ? -5.377 11.642 9.435 1.00 91.50 198 THR A CA 1
ATOM 1532 C C . THR A 1 198 ? -4.946 11.696 7.982 1.00 91.50 198 THR A C 1
ATOM 1534 O O . THR A 1 198 ? -5.387 12.592 7.271 1.00 91.50 198 THR A O 1
ATOM 1537 N N . GLU A 1 199 ? -4.144 10.732 7.534 1.00 89.94 199 GLU A N 1
ATOM 1538 C CA . GLU A 1 199 ? -3.658 10.625 6.164 1.00 89.94 199 GLU A CA 1
ATOM 1539 C C . GLU A 1 199 ? -3.651 9.154 5.718 1.00 89.94 199 GLU A C 1
ATOM 1541 O O . GLU A 1 199 ? -3.441 8.228 6.509 1.00 89.94 199 GLU A O 1
ATOM 1546 N N . ILE A 1 200 ? -3.922 8.929 4.434 1.00 94.44 200 ILE A N 1
ATOM 1547 C CA . ILE A 1 200 ? -3.711 7.649 3.765 1.00 94.44 200 ILE A CA 1
ATOM 1548 C C . ILE A 1 200 ? -2.831 7.900 2.542 1.00 94.44 200 ILE A C 1
ATOM 1550 O O . ILE A 1 200 ? -3.137 8.763 1.716 1.00 94.44 200 ILE A O 1
ATOM 1554 N N . TRP A 1 201 ? -1.752 7.129 2.417 1.00 92.69 201 TRP A N 1
ATOM 1555 C CA . TRP A 1 201 ? -0.837 7.177 1.281 1.00 92.69 201 TRP A CA 1
ATOM 1556 C C . TRP A 1 201 ? -0.960 5.908 0.438 1.00 92.69 201 TRP A C 1
ATOM 1558 O O . TRP A 1 201 ? -0.962 4.802 0.975 1.00 92.69 201 TRP A O 1
ATOM 1568 N N . PHE A 1 202 ? -1.028 6.057 -0.881 1.00 95.75 202 PHE A N 1
ATOM 1569 C CA . PHE A 1 202 ? -1.043 4.971 -1.860 1.00 95.75 202 PHE A CA 1
ATOM 1570 C C . PHE A 1 202 ? 0.180 5.104 -2.757 1.00 95.75 202 PHE A C 1
ATOM 1572 O O . PHE A 1 202 ? 0.346 6.139 -3.400 1.00 95.75 202 PHE A O 1
ATOM 1579 N N . GLY A 1 203 ? 1.025 4.079 -2.856 1.00 93.25 203 GLY A N 1
ATOM 1580 C CA . GLY A 1 203 ? 2.178 4.173 -3.744 1.00 93.25 203 GLY A CA 1
ATOM 1581 C C . GLY A 1 203 ? 3.261 3.136 -3.513 1.00 93.25 203 GLY A C 1
ATOM 1582 O O . GLY A 1 203 ? 3.029 2.034 -3.015 1.00 93.25 203 GLY A O 1
ATOM 1583 N N . GLY A 1 204 ? 4.475 3.488 -3.910 1.00 90.62 204 GLY A N 1
ATOM 1584 C CA . GLY A 1 204 ? 5.629 2.621 -3.775 1.00 90.62 204 GLY A CA 1
ATOM 1585 C C . GLY A 1 204 ? 6.758 3.263 -2.989 1.00 90.62 204 GLY A C 1
ATOM 1586 O O . GLY A 1 204 ? 6.888 4.483 -2.913 1.00 90.62 204 GLY A O 1
ATOM 1587 N N . MET A 1 205 ? 7.593 2.407 -2.407 1.00 89.25 205 MET A N 1
ATOM 1588 C CA . MET A 1 205 ? 8.838 2.800 -1.765 1.00 89.25 205 MET A CA 1
ATOM 1589 C C . MET A 1 205 ? 9.980 1.939 -2.301 1.00 89.25 205 MET A C 1
ATOM 1591 O O . MET A 1 205 ? 9.819 0.746 -2.543 1.00 89.25 205 MET A O 1
ATOM 1595 N N . ALA A 1 206 ? 11.142 2.544 -2.481 1.00 88.69 206 ALA A N 1
ATOM 1596 C CA . ALA A 1 206 ? 12.362 1.897 -2.921 1.00 88.69 206 ALA A CA 1
ATOM 1597 C C . ALA A 1 206 ? 13.483 2.273 -1.951 1.00 88.69 206 ALA A C 1
ATOM 1599 O O . ALA A 1 206 ? 13.595 3.424 -1.532 1.00 88.69 206 ALA A O 1
ATOM 1600 N N . VAL A 1 207 ? 14.290 1.293 -1.554 1.00 86.75 207 VAL A N 1
ATOM 1601 C CA . VAL A 1 207 ? 15.388 1.483 -0.603 1.00 86.75 207 VAL A CA 1
ATOM 1602 C C . VAL A 1 207 ? 16.679 0.994 -1.239 1.00 86.75 207 VAL A C 1
ATOM 1604 O O . VAL A 1 207 ? 16.763 -0.155 -1.683 1.00 86.75 207 VAL A O 1
ATOM 1607 N N . THR A 1 208 ? 17.686 1.857 -1.275 1.00 84.06 208 THR A N 1
ATOM 1608 C CA . THR A 1 208 ? 19.018 1.584 -1.825 1.00 84.06 208 THR A CA 1
ATOM 1609 C C . THR A 1 208 ? 20.074 1.895 -0.770 1.00 84.06 208 THR A C 1
ATOM 1611 O O . THR A 1 208 ? 19.950 2.870 -0.036 1.00 84.06 208 THR A O 1
ATOM 1614 N N . ASN A 1 209 ? 21.113 1.068 -0.688 1.00 84.88 209 ASN A N 1
ATOM 1615 C CA . ASN A 1 209 ? 22.300 1.358 0.101 1.00 84.88 209 ASN A CA 1
ATOM 1616 C C . ASN A 1 209 ? 23.242 2.258 -0.717 1.00 84.88 209 ASN A C 1
ATOM 1618 O O . ASN A 1 209 ? 23.919 1.784 -1.628 1.00 84.88 209 ASN A O 1
ATOM 1622 N N . ALA A 1 210 ? 23.276 3.546 -0.390 1.00 80.50 210 ALA A N 1
ATOM 1623 C CA . ALA A 1 210 ? 24.080 4.568 -1.049 1.00 80.50 210 ALA A CA 1
ATOM 1624 C C . ALA A 1 210 ? 25.595 4.380 -0.860 1.00 80.50 210 ALA A C 1
ATOM 1626 O O . ALA A 1 210 ? 26.373 4.865 -1.679 1.00 80.50 210 ALA A O 1
ATOM 1627 N N . THR A 1 211 ? 26.029 3.669 0.188 1.00 85.62 211 THR A N 1
ATOM 1628 C CA . THR A 1 211 ? 27.458 3.442 0.481 1.00 85.62 211 THR A CA 1
ATOM 1629 C C . THR A 1 211 ? 27.978 2.107 -0.045 1.00 85.62 211 THR A C 1
ATOM 1631 O O . THR A 1 211 ? 29.177 1.832 0.055 1.00 85.62 211 THR A O 1
ATOM 1634 N N . PHE A 1 212 ? 27.110 1.273 -0.627 1.00 86.12 212 PHE A N 1
ATOM 1635 C CA . PHE A 1 212 ? 27.514 0.019 -1.255 1.00 86.12 212 PHE A CA 1
ATOM 1636 C C . PHE A 1 212 ? 28.489 0.284 -2.417 1.00 86.12 212 PHE A C 1
ATOM 1638 O O . PHE A 1 212 ? 28.296 1.220 -3.192 1.00 86.12 212 PHE A O 1
ATOM 1645 N N . GLN A 1 213 ? 29.545 -0.530 -2.534 1.00 86.25 213 GLN A N 1
ATOM 1646 C CA . GLN A 1 213 ? 30.563 -0.395 -3.582 1.00 86.25 213 GLN A CA 1
ATOM 1647 C C . GLN A 1 213 ? 30.622 -1.642 -4.484 1.00 86.25 213 GLN A C 1
ATOM 1649 O O . GLN A 1 213 ? 30.686 -2.756 -3.958 1.00 86.25 213 GLN A O 1
ATOM 1654 N N . PRO A 1 214 ? 30.662 -1.480 -5.824 1.00 86.81 214 PRO A N 1
ATOM 1655 C CA . PRO A 1 214 ? 30.513 -0.215 -6.559 1.00 86.81 214 PRO A CA 1
ATOM 1656 C C . PRO A 1 214 ? 29.129 0.414 -6.327 1.00 86.81 214 PRO A C 1
ATOM 1658 O O . PRO A 1 214 ? 28.192 -0.307 -5.989 1.00 86.81 214 PRO A O 1
ATOM 1661 N N . THR A 1 215 ? 29.015 1.741 -6.485 1.00 84.69 215 THR A N 1
ATOM 1662 C CA . THR A 1 215 ? 27.752 2.468 -6.268 1.00 84.69 215 THR A CA 1
ATOM 1663 C C . THR A 1 215 ? 26.622 1.789 -7.043 1.00 84.69 215 THR A C 1
ATOM 1665 O O . THR A 1 215 ? 26.722 1.667 -8.269 1.00 84.69 215 THR A O 1
ATOM 1668 N N . PRO A 1 216 ? 25.569 1.309 -6.361 1.00 82.62 216 PRO A N 1
ATOM 1669 C CA . PRO A 1 216 ? 24.505 0.577 -7.024 1.00 82.62 216 PRO A CA 1
ATOM 1670 C C . PRO A 1 216 ? 23.614 1.534 -7.817 1.00 82.62 216 PRO A C 1
ATOM 1672 O O . PRO A 1 216 ? 23.436 2.698 -7.457 1.00 82.62 216 PRO A O 1
ATOM 1675 N N . SER A 1 217 ? 22.980 1.026 -8.873 1.00 87.88 217 SER A N 1
ATOM 1676 C CA . SER A 1 217 ? 21.813 1.694 -9.451 1.00 87.88 217 SER A CA 1
ATOM 1677 C C . SER A 1 217 ? 20.687 1.766 -8.420 1.00 87.88 217 SER A C 1
ATOM 1679 O O . SER A 1 217 ? 20.489 0.809 -7.661 1.00 87.88 217 SER A O 1
ATOM 1681 N N . VAL A 1 218 ? 19.898 2.844 -8.440 1.00 87.94 218 VAL A N 1
ATOM 1682 C CA . VAL A 1 218 ? 18.721 2.972 -7.567 1.00 87.94 218 VAL A CA 1
ATOM 1683 C C . VAL A 1 218 ? 17.771 1.780 -7.728 1.00 87.94 218 VAL A C 1
ATOM 1685 O O . VAL A 1 218 ? 17.704 1.147 -8.784 1.00 87.94 218 VAL A O 1
ATOM 1688 N N . THR A 1 219 ? 17.089 1.421 -6.646 1.00 90.00 219 THR A N 1
ATOM 1689 C CA . THR A 1 219 ? 16.237 0.229 -6.582 1.00 90.00 219 THR A CA 1
ATOM 1690 C C . THR A 1 219 ? 14.975 0.404 -7.436 1.00 90.00 219 THR A C 1
ATOM 1692 O O . THR A 1 219 ? 14.232 1.343 -7.187 1.00 90.00 219 THR A O 1
ATOM 1695 N N . PRO A 1 220 ? 14.653 -0.490 -8.390 1.00 93.50 220 PRO A N 1
ATOM 1696 C CA . PRO A 1 220 ? 13.429 -0.358 -9.182 1.00 93.50 220 PRO A CA 1
ATOM 1697 C C . PRO A 1 220 ? 12.169 -0.415 -8.303 1.00 93.50 220 PRO A C 1
ATOM 1699 O O . PRO A 1 220 ? 12.139 -1.124 -7.298 1.00 93.50 220 PRO A O 1
ATOM 1702 N N . MET A 1 221 ? 11.107 0.281 -8.708 1.00 92.25 221 MET A N 1
ATOM 1703 C CA . MET A 1 221 ? 9.811 0.336 -8.022 1.00 92.25 221 MET A CA 1
ATOM 1704 C C . MET A 1 221 ? 8.655 -0.074 -8.939 1.00 92.25 221 MET A C 1
ATOM 1706 O O . MET A 1 221 ? 8.667 0.212 -10.139 1.00 92.25 221 MET A O 1
ATOM 1710 N N . GLY A 1 222 ? 7.632 -0.721 -8.371 1.00 93.75 222 GLY A N 1
ATOM 1711 C CA . GLY A 1 222 ? 6.462 -1.180 -9.122 1.00 93.75 222 GLY A CA 1
ATOM 1712 C C . GLY A 1 222 ? 6.868 -2.249 -10.136 1.00 93.75 222 GLY A C 1
ATOM 1713 O O . GLY A 1 222 ? 7.427 -3.275 -9.765 1.00 93.75 222 GLY A O 1
ATOM 1714 N N . SER A 1 223 ? 6.642 -1.997 -11.425 1.00 93.50 223 SER A N 1
ATOM 1715 C CA . SER A 1 223 ? 7.133 -2.866 -12.504 1.00 93.50 223 SER A CA 1
ATOM 1716 C C . SER A 1 223 ? 8.557 -2.523 -12.964 1.00 93.50 223 SER A C 1
ATOM 1718 O O . SER A 1 223 ? 9.094 -3.169 -13.863 1.00 93.50 223 SER A O 1
ATOM 1720 N N . GLY A 1 224 ? 9.151 -1.470 -12.397 1.00 92.44 224 GLY A N 1
ATOM 1721 C CA . GLY A 1 224 ? 10.367 -0.824 -12.882 1.00 92.44 224 GLY A CA 1
ATOM 1722 C C . GLY A 1 224 ? 10.133 0.126 -14.063 1.00 92.44 224 GLY A C 1
ATOM 1723 O O . GLY A 1 224 ? 11.008 0.923 -14.372 1.00 92.44 224 GLY A O 1
ATOM 1724 N N . TYR A 1 225 ? 8.972 0.106 -14.719 1.00 92.25 225 TYR A N 1
ATOM 1725 C CA . TYR A 1 225 ? 8.678 1.034 -15.812 1.00 92.25 225 TYR A CA 1
ATOM 1726 C C . TYR A 1 225 ? 7.981 2.282 -15.286 1.00 92.25 225 TYR A C 1
ATOM 1728 O O . TYR A 1 225 ? 7.036 2.196 -14.502 1.00 92.25 225 TYR A O 1
ATOM 1736 N N . MET A 1 226 ? 8.438 3.440 -15.754 1.00 90.56 226 MET A N 1
ATOM 1737 C CA . MET A 1 226 ? 7.716 4.690 -15.561 1.00 90.56 226 MET A CA 1
ATOM 1738 C C . MET A 1 226 ? 6.420 4.672 -16.388 1.00 90.56 226 MET A C 1
ATOM 1740 O O . MET A 1 226 ? 6.413 4.104 -17.484 1.00 90.56 226 MET A O 1
ATOM 1744 N N . PRO A 1 227 ? 5.341 5.327 -15.932 1.00 88.88 227 PRO A N 1
ATOM 1745 C CA . PRO A 1 227 ? 4.106 5.532 -16.695 1.00 88.88 227 PRO A CA 1
ATOM 1746 C C . PRO A 1 227 ? 4.231 6.445 -17.941 1.00 88.88 227 PRO A C 1
ATOM 1748 O O . PRO A 1 227 ? 3.260 7.098 -18.311 1.00 88.88 227 PRO A O 1
ATOM 1751 N N . ALA A 1 228 ? 5.388 6.492 -18.613 1.00 73.38 228 ALA A N 1
ATOM 1752 C CA . ALA A 1 228 ? 5.601 7.284 -19.827 1.00 73.38 228 ALA A CA 1
ATOM 1753 C C . ALA A 1 228 ? 4.820 6.686 -21.010 1.00 73.38 228 ALA A C 1
ATOM 1755 O O . ALA A 1 228 ? 5.120 5.560 -21.398 1.00 73.38 228 ALA A O 1
ATOM 1756 N N . ASP A 1 229 ? 3.833 7.426 -21.534 1.00 55.81 229 ASP A N 1
ATOM 1757 C CA . ASP A 1 229 ? 2.940 7.225 -22.703 1.00 55.81 229 ASP A CA 1
ATOM 1758 C C . ASP A 1 229 ? 2.281 5.841 -22.938 1.00 55.81 229 ASP A C 1
ATOM 1760 O O . ASP A 1 229 ? 1.284 5.740 -23.651 1.00 55.81 229 ASP A O 1
ATOM 1764 N N . ASN A 1 230 ? 2.769 4.766 -22.321 1.00 69.44 230 ASN A N 1
ATOM 1765 C CA . ASN A 1 230 ? 2.267 3.404 -22.402 1.00 69.44 230 ASN A CA 1
ATOM 1766 C C . ASN A 1 230 ? 2.136 2.807 -20.994 1.00 69.44 230 ASN A C 1
ATOM 1768 O O . ASN A 1 230 ? 2.992 2.075 -20.485 1.00 69.44 230 ASN A O 1
ATOM 1772 N N . THR A 1 231 ? 1.001 3.100 -20.373 1.00 79.69 231 THR A N 1
ATOM 1773 C CA . THR A 1 231 ? 0.664 2.685 -19.009 1.00 79.69 231 THR A CA 1
ATOM 1774 C C . THR A 1 231 ? 0.550 1.165 -18.827 1.00 79.69 231 THR A C 1
ATOM 1776 O O . THR A 1 231 ? 0.613 0.683 -17.697 1.00 79.69 231 THR A O 1
ATOM 1779 N N . ASN A 1 232 ? 0.485 0.369 -19.903 1.00 85.62 232 ASN A N 1
ATOM 1780 C CA . ASN A 1 232 ? 0.433 -1.097 -19.809 1.00 85.62 232 ASN A CA 1
ATOM 1781 C C . ASN A 1 232 ? 1.736 -1.723 -19.277 1.00 85.62 232 ASN A C 1
ATOM 1783 O O . ASN A 1 232 ? 1.722 -2.854 -18.773 1.00 85.62 232 ASN A O 1
ATOM 1787 N N . MET A 1 233 ? 2.857 -1.000 -19.354 1.00 92.31 233 MET A N 1
ATOM 1788 C CA . MET A 1 233 ? 4.146 -1.428 -18.798 1.00 92.31 233 MET A CA 1
ATOM 1789 C C . MET A 1 233 ? 4.261 -1.142 -17.297 1.00 92.31 233 MET A C 1
ATOM 1791 O O . MET A 1 233 ? 4.864 -1.930 -16.566 1.00 92.31 233 MET A O 1
ATOM 1795 N N . ALA A 1 234 ? 3.694 -0.026 -16.838 1.00 93.88 234 ALA A N 1
ATOM 1796 C CA . ALA A 1 234 ? 3.800 0.434 -15.459 1.00 93.88 234 ALA A CA 1
ATOM 1797 C C . ALA A 1 234 ? 2.971 -0.431 -14.489 1.00 93.88 234 ALA A C 1
ATOM 1799 O O . ALA A 1 234 ? 2.044 -1.153 -14.885 1.00 93.88 234 ALA A O 1
ATOM 1800 N N . ALA A 1 235 ? 3.318 -0.365 -13.202 1.00 95.56 235 ALA A N 1
ATOM 1801 C CA . ALA A 1 235 ? 2.451 -0.874 -12.147 1.00 95.56 235 ALA A CA 1
ATOM 1802 C C . ALA A 1 235 ? 1.296 0.099 -11.915 1.00 95.56 235 ALA A C 1
ATOM 1804 O O . ALA A 1 235 ? 1.432 1.298 -12.162 1.00 95.56 235 ALA A O 1
ATOM 1805 N N . SER A 1 236 ? 0.165 -0.413 -11.439 1.00 96.31 236 SER A N 1
ATOM 1806 C CA . SER A 1 236 ? -0.987 0.412 -11.105 1.00 96.31 236 SER A CA 1
ATOM 1807 C C . SER A 1 236 ? -1.558 0.108 -9.729 1.00 96.31 236 SER A C 1
ATOM 1809 O O . SER A 1 236 ? -1.478 -1.018 -9.230 1.00 96.31 236 SER A O 1
ATOM 1811 N N . MET A 1 237 ? -2.156 1.138 -9.135 1.00 97.50 237 MET A N 1
ATOM 1812 C CA . MET A 1 237 ? -3.133 0.990 -8.064 1.00 97.50 237 MET A CA 1
ATOM 1813 C C . MET A 1 237 ? -4.477 1.492 -8.576 1.00 97.50 237 MET A C 1
ATOM 1815 O O . MET A 1 237 ? -4.538 2.503 -9.271 1.00 97.50 237 MET A O 1
ATOM 1819 N N . SER A 1 238 ? -5.545 0.765 -8.272 1.00 97.50 238 SER A N 1
ATOM 1820 C CA . SER A 1 238 ? -6.902 1.025 -8.758 1.00 97.50 238 SER A CA 1
ATOM 1821 C C . SER A 1 238 ? -7.942 0.746 -7.679 1.00 97.50 238 SER A C 1
ATOM 1823 O O . SER A 1 238 ? -7.589 0.288 -6.591 1.00 97.50 2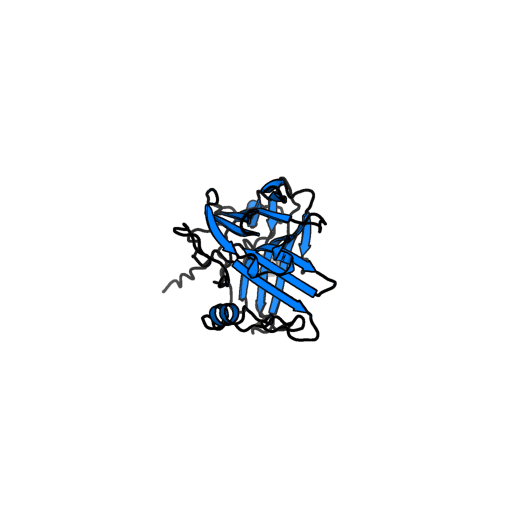38 SER A O 1
ATOM 1825 N N . ASN A 1 239 ? -9.218 1.017 -7.972 1.00 97.38 239 ASN A N 1
ATOM 1826 C CA . ASN A 1 239 ? -10.327 0.871 -7.025 1.00 97.38 239 ASN A CA 1
ATOM 1827 C C . ASN A 1 239 ? -10.047 1.604 -5.706 1.00 97.38 239 ASN A C 1
ATOM 1829 O O . ASN A 1 239 ? -10.272 1.059 -4.628 1.00 97.38 239 ASN A O 1
ATOM 1833 N N . LEU A 1 240 ? -9.473 2.806 -5.812 1.00 97.81 240 LEU A N 1
ATOM 1834 C CA . LEU A 1 240 ? -9.079 3.625 -4.673 1.00 97.81 240 LEU A CA 1
ATOM 1835 C C . LEU A 1 240 ? -10.328 4.187 -3.991 1.00 97.81 240 LEU A C 1
ATOM 1837 O O . LEU A 1 240 ? -10.942 5.135 -4.479 1.00 97.81 240 LEU A O 1
ATOM 1841 N N . GLU A 1 241 ? -10.688 3.610 -2.851 1.00 97.81 241 GLU A N 1
ATOM 1842 C CA . GLU A 1 241 ? -11.791 4.076 -2.015 1.00 97.81 241 GLU A CA 1
ATOM 1843 C C . GLU A 1 241 ? -11.291 4.381 -0.602 1.00 97.81 241 GLU A C 1
ATOM 1845 O O . GLU A 1 241 ? -10.484 3.644 -0.031 1.00 97.81 241 GLU A O 1
ATOM 1850 N N . LEU A 1 242 ? -11.820 5.442 -0.006 1.00 97.62 242 LEU A N 1
ATOM 1851 C CA . LEU A 1 242 ? -11.622 5.804 1.394 1.00 97.62 242 LEU A CA 1
ATOM 1852 C C . LEU A 1 242 ? -12.862 5.395 2.189 1.00 97.62 242 LEU A C 1
ATOM 1854 O O . LEU A 1 242 ? -13.968 5.385 1.655 1.00 97.62 242 LEU A O 1
ATOM 1858 N N . ILE A 1 243 ? -12.696 5.040 3.463 1.00 97.38 243 ILE A N 1
ATOM 1859 C CA . ILE A 1 243 ? -13.805 4.617 4.323 1.00 97.38 243 ILE A CA 1
ATOM 1860 C C . ILE A 1 243 ? -14.035 5.637 5.440 1.00 97.38 243 ILE A C 1
ATOM 1862 O O . ILE A 1 243 ? -13.102 6.014 6.155 1.00 97.38 243 ILE A O 1
ATOM 1866 N N . ASP A 1 244 ? -15.290 6.063 5.585 1.00 95.19 244 ASP A N 1
ATOM 1867 C CA . ASP A 1 244 ? -15.738 6.952 6.657 1.00 95.19 244 ASP A CA 1
ATOM 1868 C C . ASP A 1 244 ? -15.985 6.215 7.988 1.00 95.19 244 ASP A C 1
ATOM 1870 O O . ASP A 1 244 ? -15.951 4.984 8.078 1.00 95.19 244 ASP A O 1
ATOM 1874 N N . LYS A 1 245 ? -16.279 6.982 9.042 1.00 95.19 245 LYS A N 1
ATOM 1875 C CA . LYS A 1 245 ? -16.563 6.470 10.394 1.00 95.19 245 LYS A CA 1
ATOM 1876 C C . LYS A 1 245 ? -17.735 5.483 10.453 1.00 95.19 245 LYS A C 1
ATOM 1878 O O . LYS A 1 245 ? -17.792 4.625 11.334 1.00 95.19 245 LYS A O 1
ATOM 1883 N N . GLN A 1 246 ? -18.695 5.602 9.540 1.00 94.31 246 GLN A N 1
ATOM 1884 C CA . GLN A 1 246 ? -19.851 4.712 9.445 1.00 94.31 246 GLN A CA 1
ATOM 1885 C C . GLN A 1 246 ? -19.534 3.436 8.648 1.00 94.31 246 GLN A C 1
ATOM 1887 O O . GLN A 1 246 ? -20.411 2.590 8.478 1.00 94.31 246 GLN A O 1
ATOM 1892 N N . GLY A 1 247 ? -18.292 3.269 8.182 1.00 94.19 247 GLY A N 1
ATOM 1893 C CA . GLY A 1 247 ? -17.854 2.122 7.396 1.00 94.19 247 GLY A CA 1
ATOM 1894 C C . GLY A 1 247 ? -18.248 2.208 5.919 1.00 94.19 247 GLY A C 1
ATOM 1895 O O . GLY A 1 247 ? -18.185 1.193 5.218 1.00 94.19 247 GLY A O 1
ATOM 1896 N N . ARG A 1 248 ? -18.670 3.383 5.434 1.00 95.25 248 ARG A N 1
ATOM 1897 C CA . ARG A 1 248 ? -19.109 3.584 4.048 1.00 95.25 248 ARG A CA 1
ATOM 1898 C C . ARG A 1 248 ? -17.910 3.954 3.165 1.00 95.25 248 ARG A C 1
ATOM 1900 O O . ARG A 1 248 ? -17.180 4.886 3.511 1.00 95.25 248 ARG A O 1
ATOM 1907 N N . PRO A 1 249 ? -17.687 3.237 2.048 1.00 95.94 249 PRO A N 1
ATOM 1908 C CA . PRO A 1 249 ? -16.642 3.581 1.093 1.00 95.94 249 PRO A CA 1
ATOM 1909 C C . PRO A 1 249 ? -17.072 4.745 0.188 1.00 95.94 249 PRO A C 1
ATOM 1911 O O . PRO A 1 249 ? -18.253 4.869 -0.143 1.00 95.94 249 PRO A O 1
ATOM 1914 N N . TRP A 1 250 ? -16.111 5.556 -0.248 1.00 95.44 250 TRP A N 1
ATOM 1915 C CA . TRP A 1 250 ? -16.286 6.572 -1.289 1.00 95.44 250 TRP A CA 1
ATOM 1916 C C . TRP A 1 250 ? -15.005 6.718 -2.137 1.00 95.44 250 TRP A C 1
ATOM 1918 O O . TRP A 1 250 ? -13.917 6.467 -1.611 1.00 95.44 250 TRP A O 1
ATOM 1928 N N . PRO A 1 251 ? -15.098 7.093 -3.429 1.00 95.56 251 PRO A N 1
ATOM 1929 C CA . PRO A 1 251 ? -13.934 7.212 -4.314 1.00 95.56 251 PRO A CA 1
ATOM 1930 C C . PRO A 1 251 ? -12.904 8.228 -3.812 1.00 95.56 251 PRO A C 1
ATOM 1932 O O . PRO A 1 251 ? -13.266 9.330 -3.415 1.00 95.56 251 PRO A O 1
ATOM 1935 N N . ALA A 1 252 ? -11.617 7.885 -3.856 1.00 94.00 252 ALA A N 1
ATOM 1936 C CA . ALA A 1 252 ? -10.553 8.747 -3.338 1.00 94.00 252 ALA A CA 1
ATOM 1937 C C . ALA A 1 252 ? -10.214 9.947 -4.249 1.00 94.00 252 ALA A C 1
ATOM 1939 O O . ALA A 1 252 ? -9.550 10.871 -3.790 1.00 94.00 252 ALA A O 1
ATOM 1940 N N . ASP A 1 253 ? -10.653 9.938 -5.513 1.00 89.81 253 ASP A N 1
ATOM 1941 C CA . ASP A 1 253 ? -10.197 10.803 -6.615 1.00 89.81 253 ASP A CA 1
ATOM 1942 C C . ASP A 1 253 ? -10.073 12.292 -6.257 1.00 89.81 253 ASP A C 1
ATOM 1944 O O . ASP A 1 253 ? -9.048 12.909 -6.526 1.00 89.81 253 ASP A O 1
ATOM 1948 N N . GLU A 1 254 ? -11.091 12.867 -5.618 1.00 86.00 254 GLU A N 1
ATOM 1949 C CA . GLU A 1 254 ? -11.154 14.308 -5.320 1.00 86.00 254 GLU A CA 1
ATOM 1950 C C . GLU A 1 254 ? -10.310 14.727 -4.109 1.00 86.00 254 GLU A C 1
ATOM 1952 O O . GLU A 1 254 ? -10.257 15.900 -3.746 1.00 86.00 254 GLU A O 1
ATOM 1957 N N . ASN A 1 255 ? -9.682 13.766 -3.439 1.00 89.94 255 ASN A N 1
ATOM 1958 C CA . ASN A 1 255 ? -9.025 13.976 -2.161 1.00 89.94 255 ASN A CA 1
ATOM 1959 C C . ASN A 1 255 ? -7.556 13.567 -2.171 1.00 89.94 255 ASN A C 1
ATOM 1961 O O . ASN A 1 255 ? -6.948 13.507 -1.107 1.00 89.94 255 ASN A O 1
ATOM 1965 N N . LEU A 1 256 ? -6.995 13.279 -3.343 1.00 93.25 256 LEU A N 1
ATOM 1966 C CA . LEU A 1 256 ? -5.610 12.868 -3.503 1.00 93.25 256 LEU A CA 1
ATOM 1967 C C . LEU A 1 256 ? -4.754 14.009 -4.063 1.00 93.25 256 LEU A C 1
ATOM 1969 O O . LEU A 1 256 ? -5.158 14.695 -4.997 1.00 93.25 256 LEU A O 1
ATOM 1973 N N . HIS A 1 257 ? -3.545 14.157 -3.531 1.00 92.31 257 HIS A N 1
ATOM 1974 C CA . HIS A 1 257 ? -2.466 14.947 -4.123 1.00 92.31 257 HIS A CA 1
ATOM 1975 C C . HIS A 1 257 ? -1.235 14.062 -4.309 1.00 92.31 257 HIS A C 1
ATOM 1977 O O . HIS A 1 257 ? -1.017 13.116 -3.546 1.00 92.31 257 HIS A O 1
ATOM 1983 N N . ASP A 1 258 ? -0.471 14.309 -5.365 1.00 87.25 258 ASP A N 1
ATOM 1984 C CA . ASP A 1 258 ? 0.725 13.540 -5.666 1.00 87.25 258 ASP A CA 1
ATOM 1985 C C . ASP A 1 258 ? 1.836 13.820 -4.650 1.00 87.25 258 ASP A C 1
ATOM 1987 O O . ASP A 1 258 ? 1.931 14.884 -4.039 1.00 87.25 258 ASP A O 1
ATOM 1991 N N . PHE A 1 259 ? 2.676 12.814 -4.438 1.00 82.81 259 PHE A N 1
ATOM 1992 C CA . PHE A 1 259 ? 3.846 12.906 -3.585 1.00 82.81 259 PHE A CA 1
ATOM 1993 C C . PHE A 1 259 ? 5.011 12.175 -4.243 1.00 82.81 259 PHE A C 1
ATOM 1995 O O . PHE A 1 259 ? 4.909 10.986 -4.558 1.00 82.81 259 PHE A O 1
ATOM 2002 N N . THR A 1 260 ? 6.136 12.870 -4.377 1.00 81.69 260 THR A N 1
ATOM 2003 C CA . THR A 1 260 ? 7.436 12.282 -4.695 1.00 81.69 260 THR A CA 1
ATOM 2004 C C . THR A 1 260 ? 8.523 12.978 -3.888 1.00 81.69 260 THR A C 1
ATOM 2006 O O . THR A 1 260 ? 8.473 14.189 -3.692 1.00 81.69 260 THR A O 1
ATOM 2009 N N . ASN A 1 261 ? 9.504 12.221 -3.398 1.00 75.38 261 ASN A N 1
ATOM 2010 C CA . ASN A 1 261 ? 10.698 12.794 -2.768 1.00 75.38 261 ASN A CA 1
ATOM 2011 C C . ASN A 1 261 ? 11.933 12.772 -3.683 1.00 75.38 261 ASN A C 1
ATOM 2013 O O . ASN A 1 261 ? 13.024 13.138 -3.247 1.00 75.38 261 ASN A O 1
ATOM 2017 N N . ILE A 1 262 ? 11.769 12.324 -4.929 1.00 71.81 262 ILE A N 1
ATOM 2018 C CA . ILE A 1 262 ? 12.774 12.438 -5.978 1.00 71.81 262 ILE A CA 1
ATOM 2019 C C . ILE A 1 262 ? 12.073 12.549 -7.331 1.00 71.81 262 ILE A C 1
ATOM 2021 O O . ILE A 1 262 ? 11.480 11.600 -7.849 1.00 71.81 262 ILE A O 1
ATOM 2025 N N . GLU A 1 263 ? 12.109 13.745 -7.895 1.00 62.72 263 GLU A N 1
ATOM 2026 C CA . GLU A 1 263 ? 11.638 13.976 -9.255 1.00 62.72 263 GLU A CA 1
ATOM 2027 C C . GLU A 1 263 ? 12.603 13.271 -10.242 1.00 62.72 263 GLU A C 1
ATOM 2029 O O . GLU A 1 263 ? 13.732 12.923 -9.890 1.00 62.72 263 GLU A O 1
ATOM 2034 N N . ASP A 1 264 ? 12.134 12.949 -11.448 1.00 77.44 264 ASP A N 1
ATOM 2035 C CA . ASP A 1 264 ? 12.880 12.299 -12.547 1.00 77.44 264 ASP A CA 1
ATOM 2036 C C . ASP A 1 264 ? 13.233 10.797 -12.440 1.00 77.44 264 ASP A C 1
ATOM 2038 O O . ASP A 1 264 ? 13.417 10.160 -13.480 1.00 77.44 264 ASP A O 1
ATOM 2042 N N . LEU A 1 265 ? 13.307 10.177 -11.251 1.00 84.25 265 LEU A N 1
ATOM 2043 C CA . LEU A 1 265 ? 13.644 8.736 -11.128 1.00 84.25 265 LEU A CA 1
ATOM 2044 C C . LEU A 1 265 ? 12.440 7.811 -10.943 1.00 84.25 265 LEU A C 1
ATOM 2046 O O . LEU A 1 265 ? 12.438 6.687 -11.451 1.00 84.25 265 LEU A O 1
ATOM 2050 N N . TYR A 1 266 ? 11.424 8.276 -10.226 1.00 88.19 266 TYR A N 1
ATOM 2051 C CA . TYR A 1 266 ? 10.161 7.567 -10.056 1.00 88.19 266 TYR A CA 1
ATOM 2052 C C . TYR A 1 266 ? 9.040 8.536 -10.372 1.00 88.19 266 TYR A C 1
ATOM 2054 O O . TYR A 1 266 ? 9.079 9.692 -9.956 1.00 88.19 266 TYR A O 1
ATOM 2062 N N . THR A 1 267 ? 8.042 8.068 -11.108 1.00 89.88 267 THR A N 1
ATOM 2063 C CA . THR A 1 267 ? 6.951 8.931 -11.556 1.00 89.88 267 THR A CA 1
ATOM 2064 C C . THR A 1 267 ? 5.604 8.277 -11.317 1.00 89.88 267 THR A C 1
ATOM 2066 O O . THR A 1 267 ? 5.484 7.050 -11.242 1.00 89.88 267 THR A O 1
ATOM 2069 N N . VAL A 1 268 ? 4.592 9.128 -11.178 1.00 91.81 268 VAL A N 1
ATOM 2070 C CA . VAL A 1 268 ? 3.180 8.760 -11.099 1.00 91.81 268 VAL A CA 1
ATOM 2071 C C . VAL A 1 268 ? 2.432 9.380 -12.272 1.00 91.81 268 VAL A C 1
ATOM 2073 O O . VAL A 1 268 ? 2.754 10.484 -12.707 1.00 91.81 268 VAL A O 1
ATOM 2076 N N . SER A 1 269 ? 1.443 8.669 -12.806 1.00 93.38 269 SER A N 1
ATOM 2077 C CA . SER A 1 269 ? 0.467 9.267 -13.718 1.00 93.38 269 SER A CA 1
ATOM 2078 C C . SER A 1 269 ? -0.590 10.033 -12.922 1.00 93.38 269 SER A C 1
ATOM 2080 O O . SER A 1 269 ? -0.861 9.637 -11.788 1.00 93.38 269 SER A O 1
ATOM 2082 N N . PRO A 1 270 ? -1.297 11.000 -13.534 1.00 92.75 270 PRO A N 1
ATOM 2083 C CA . PRO A 1 270 ? -2.531 11.537 -12.968 1.00 92.75 270 PRO A CA 1
ATOM 2084 C C . PRO A 1 270 ? -3.510 10.430 -12.553 1.00 92.75 270 PRO A C 1
ATOM 2086 O O . PRO A 1 270 ? -3.582 9.382 -13.211 1.00 92.75 270 PRO A O 1
ATOM 2089 N N . VAL A 1 271 ? -4.280 10.674 -11.489 1.00 93.50 271 VAL A N 1
ATOM 2090 C CA . VAL A 1 271 ? -5.399 9.805 -11.104 1.00 93.50 271 VAL A CA 1
ATOM 2091 C C . VAL A 1 271 ? -6.531 9.974 -12.113 1.00 93.50 271 VAL A C 1
ATOM 2093 O O . VAL A 1 271 ? -6.946 11.092 -12.414 1.00 93.50 271 VAL A O 1
ATOM 2096 N N . ALA A 1 272 ? -7.053 8.861 -12.620 1.00 91.31 272 ALA A N 1
ATOM 2097 C CA . ALA A 1 272 ? -8.245 8.829 -13.453 1.00 91.31 272 ALA A CA 1
ATOM 2098 C C . ALA A 1 272 ? -9.084 7.594 -13.113 1.00 91.31 272 ALA A C 1
ATOM 2100 O O . ALA A 1 272 ? -8.573 6.474 -13.134 1.00 91.31 272 ALA A O 1
ATOM 2101 N N . SER A 1 273 ? -10.374 7.794 -12.819 1.00 92.75 273 SER A N 1
ATOM 2102 C CA . SER A 1 273 ? -11.319 6.717 -12.479 1.00 92.75 273 SER A CA 1
ATOM 2103 C C . SER A 1 273 ? -10.807 5.816 -11.346 1.00 92.75 273 SER A C 1
ATOM 2105 O O . SER A 1 273 ? -10.733 4.594 -11.486 1.00 92.75 273 SER A O 1
ATOM 2107 N N . SER A 1 2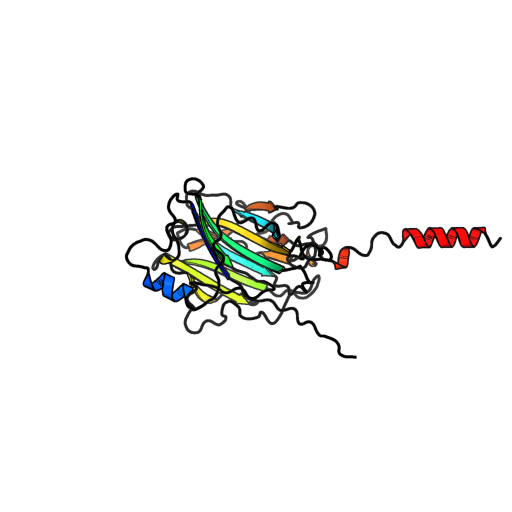74 ? -10.405 6.443 -10.239 1.00 95.00 274 SER A N 1
ATOM 2108 C CA . SER A 1 274 ? -9.870 5.802 -9.036 1.00 95.00 274 SER A CA 1
ATOM 2109 C C . SER A 1 274 ? -8.669 4.895 -9.318 1.00 95.00 274 SER A C 1
ATOM 2111 O O . SER A 1 274 ? -8.524 3.842 -8.696 1.00 95.00 274 SER A O 1
ATOM 2113 N N . LYS A 1 275 ? -7.822 5.277 -10.283 1.00 95.62 275 LYS A N 1
ATOM 2114 C CA . LYS A 1 275 ? -6.623 4.543 -10.697 1.00 95.62 275 LYS A CA 1
ATOM 2115 C C . LYS A 1 275 ? -5.475 5.488 -11.030 1.00 95.62 275 LYS A C 1
ATOM 2117 O O . LYS A 1 275 ? -5.684 6.518 -11.660 1.00 95.62 275 LYS A O 1
ATOM 2122 N N . PHE A 1 276 ? -4.257 5.089 -10.681 1.00 95.50 276 PHE A N 1
ATOM 2123 C CA . PHE A 1 276 ? -3.024 5.700 -11.175 1.00 95.50 276 PHE A CA 1
ATOM 2124 C C . PHE A 1 276 ? -1.973 4.632 -11.478 1.00 95.50 276 PHE A C 1
ATOM 2126 O O . PHE A 1 276 ? -2.065 3.483 -11.032 1.00 95.50 276 PHE A O 1
ATOM 2133 N N . PHE A 1 277 ? -0.962 5.024 -12.242 1.00 95.56 277 PHE A N 1
ATOM 2134 C CA . PHE A 1 277 ? 0.205 4.216 -12.555 1.00 95.56 277 PHE A CA 1
ATOM 2135 C C . PHE A 1 277 ? 1.443 4.800 -11.886 1.00 95.56 277 PHE A C 1
ATOM 2137 O O . PHE A 1 277 ? 1.540 6.013 -11.726 1.00 95.56 277 PHE A O 1
ATOM 2144 N N . TYR A 1 278 ? 2.385 3.946 -11.501 1.00 94.25 278 TYR A N 1
ATOM 2145 C CA . TYR A 1 278 ? 3.618 4.351 -10.835 1.00 94.25 278 TYR A CA 1
ATOM 2146 C C . TYR A 1 278 ? 4.756 3.376 -11.132 1.00 94.25 278 TYR A C 1
ATOM 2148 O O . TYR A 1 278 ? 4.536 2.207 -11.472 1.00 94.25 278 TYR A O 1
ATOM 2156 N N . GLY A 1 279 ? 5.986 3.852 -10.972 1.00 92.81 279 GLY A N 1
ATOM 2157 C CA . GLY A 1 279 ? 7.173 3.013 -11.055 1.00 92.81 279 GLY A CA 1
ATOM 2158 C C . GLY A 1 279 ? 8.395 3.776 -11.535 1.00 92.81 279 GLY A C 1
ATOM 2159 O O . GLY A 1 279 ? 8.428 5.006 -11.538 1.00 92.81 279 GLY A O 1
ATOM 2160 N N . GLY A 1 280 ? 9.403 3.013 -11.940 1.00 90.12 280 GLY A N 1
ATOM 2161 C CA . GLY A 1 280 ? 10.701 3.529 -12.357 1.00 90.12 280 GLY A CA 1
ATOM 2162 C C . GLY A 1 280 ? 11.814 3.174 -11.369 1.00 90.12 280 GLY A C 1
ATOM 2163 O O . GLY A 1 280 ? 11.557 2.537 -10.348 1.00 90.12 280 GLY A O 1
ATOM 2164 N N . PRO A 1 281 ? 13.056 3.515 -11.715 1.00 89.69 281 PRO A N 1
ATOM 2165 C CA . PRO A 1 281 ? 13.608 3.197 -13.017 1.00 89.69 281 PRO A CA 1
ATOM 2166 C C . PRO A 1 281 ? 13.971 1.702 -13.075 1.00 89.69 281 PRO A C 1
ATOM 2168 O O . PRO A 1 281 ? 14.494 1.118 -12.126 1.00 89.69 281 PRO A O 1
ATOM 2171 N N . SER A 1 282 ? 13.727 1.071 -14.218 1.00 74.50 282 SER A N 1
ATOM 2172 C CA . SER A 1 282 ? 14.236 -0.261 -14.517 1.00 74.50 282 SER A CA 1
ATOM 2173 C C . SER A 1 282 ? 15.616 -0.104 -15.135 1.00 74.50 282 SER A C 1
ATOM 2175 O O . SER A 1 282 ? 15.805 0.672 -16.072 1.00 74.50 282 SER A O 1
ATOM 2177 N N . THR A 1 283 ? 16.594 -0.865 -14.658 1.00 57.44 283 THR A N 1
ATOM 2178 C CA . THR A 1 283 ? 17.951 -0.852 -15.223 1.00 57.44 283 THR A CA 1
ATOM 2179 C C . THR A 1 283 ? 17.991 -1.340 -16.676 1.00 57.44 283 THR A C 1
ATOM 2181 O O . THR A 1 283 ? 18.949 -1.043 -17.387 1.00 57.44 283 THR A O 1
ATOM 2184 N N . SER A 1 284 ? 16.937 -2.011 -17.165 1.00 45.59 284 SER A N 1
ATOM 2185 C CA . SER A 1 284 ? 16.819 -2.427 -18.573 1.00 45.59 284 SER A CA 1
ATOM 2186 C C . SER A 1 284 ? 16.529 -1.297 -19.569 1.00 45.59 284 SER A C 1
ATOM 2188 O O . SER A 1 284 ? 16.677 -1.526 -20.765 1.00 45.59 284 SER A O 1
ATOM 2190 N N . SER A 1 285 ? 16.159 -0.087 -19.132 1.00 34.53 285 SER A N 1
ATOM 2191 C CA . SER A 1 285 ? 15.961 1.056 -20.043 1.00 34.53 285 SER A CA 1
ATOM 2192 C C . SER A 1 285 ? 17.138 2.039 -20.078 1.00 34.53 285 SER A C 1
ATOM 2194 O O . SER A 1 285 ? 17.111 2.987 -20.858 1.00 34.53 285 SER A O 1
ATOM 2196 N N . ALA A 1 286 ? 18.199 1.812 -19.294 1.00 34.34 286 ALA A N 1
ATOM 2197 C CA . ALA A 1 286 ? 19.382 2.680 -19.264 1.00 34.34 286 ALA A CA 1
ATOM 2198 C C . ALA A 1 286 ? 20.500 2.261 -20.246 1.00 34.34 286 ALA A C 1
ATOM 2200 O O . ALA A 1 286 ? 21.579 2.848 -20.233 1.00 34.34 286 ALA A O 1
ATOM 2201 N N . SER A 1 287 ? 20.267 1.273 -21.119 1.00 32.75 287 SER A N 1
ATOM 2202 C CA . SER A 1 287 ? 21.266 0.786 -22.087 1.00 32.75 287 SER A CA 1
ATOM 2203 C C . SER A 1 287 ? 20.746 0.661 -23.523 1.00 32.75 287 SER A C 1
ATOM 2205 O O . SER A 1 287 ? 21.140 -0.237 -24.264 1.00 32.75 287 SER A O 1
ATOM 2207 N N . THR A 1 288 ? 19.884 1.575 -23.981 1.00 33.81 288 THR A N 1
ATOM 2208 C CA . THR A 1 288 ? 19.656 1.752 -25.433 1.00 33.81 288 THR A CA 1
ATOM 2209 C C . THR A 1 288 ? 19.415 3.210 -25.820 1.00 33.81 288 THR A C 1
ATOM 2211 O O . THR A 1 288 ? 18.506 3.541 -26.571 1.00 33.81 288 THR A O 1
ATOM 2214 N N . SER A 1 289 ? 20.269 4.109 -25.341 1.00 39.03 289 SER A N 1
ATOM 2215 C CA . SER A 1 289 ? 20.499 5.385 -26.014 1.00 39.03 289 SER A CA 1
ATOM 2216 C C . SER A 1 289 ? 21.994 5.688 -25.965 1.00 39.03 289 SER A C 1
ATOM 2218 O O . SER A 1 289 ? 22.629 5.492 -24.934 1.00 39.03 289 SER A O 1
ATOM 2220 N N . CYS A 1 290 ? 22.549 6.099 -27.106 1.00 37.19 290 CYS A N 1
ATOM 2221 C CA . CYS A 1 290 ? 23.971 6.362 -27.376 1.00 37.19 290 CYS A CA 1
ATOM 2222 C C . CYS A 1 290 ? 24.915 5.170 -27.664 1.00 37.19 290 CYS A C 1
ATOM 2224 O O . CYS A 1 290 ? 26.073 5.192 -27.265 1.00 37.19 290 CYS A O 1
ATOM 2226 N N . THR A 1 291 ? 24.514 4.188 -28.479 1.00 35.34 291 THR A N 1
ATOM 2227 C CA . THR A 1 291 ? 25.498 3.398 -29.272 1.00 35.34 291 THR A CA 1
ATOM 2228 C C . THR A 1 291 ? 25.231 3.385 -30.780 1.00 35.34 291 THR A C 1
ATOM 2230 O O . THR A 1 291 ? 26.138 3.089 -31.557 1.00 35.34 291 THR A O 1
ATOM 2233 N N . HIS A 1 292 ? 24.057 3.830 -31.242 1.00 40.44 292 HIS A N 1
ATOM 2234 C CA . HIS A 1 292 ? 23.767 3.916 -32.681 1.00 40.44 292 HIS A CA 1
ATOM 2235 C C . HIS A 1 292 ? 24.412 5.117 -33.397 1.00 40.44 292 HIS A C 1
ATOM 2237 O O . HIS A 1 292 ? 24.565 5.080 -34.615 1.00 40.44 292 HIS A O 1
ATOM 2243 N N . ALA A 1 293 ? 24.864 6.148 -32.675 1.00 40.09 293 ALA A N 1
ATOM 2244 C CA . ALA A 1 293 ? 25.514 7.309 -33.296 1.00 40.09 293 ALA A CA 1
ATOM 2245 C C . ALA A 1 293 ? 26.979 7.050 -33.708 1.00 40.09 293 ALA A C 1
ATOM 2247 O O . ALA A 1 293 ? 27.490 7.714 -34.607 1.00 40.09 293 ALA A O 1
ATOM 2248 N N . ILE A 1 294 ? 27.651 6.065 -33.099 1.00 46.66 294 ILE A N 1
ATOM 2249 C CA . ILE A 1 294 ? 29.076 5.796 -33.363 1.00 46.66 294 ILE A CA 1
ATOM 2250 C C . ILE A 1 294 ? 29.252 4.889 -34.595 1.00 46.66 294 ILE A C 1
ATOM 2252 O O . ILE A 1 294 ? 30.185 5.081 -35.375 1.00 46.66 294 ILE A O 1
ATOM 2256 N N . TYR A 1 295 ? 28.316 3.965 -34.848 1.00 43.69 295 TYR A N 1
ATOM 2257 C CA . TYR A 1 295 ? 28.388 3.079 -36.018 1.00 43.69 295 TYR A CA 1
ATOM 2258 C C . TYR A 1 295 ? 28.114 3.793 -37.351 1.00 43.69 295 TYR A C 1
ATOM 2260 O O . TYR A 1 295 ? 28.752 3.457 -38.349 1.00 43.69 295 TYR A O 1
ATOM 2268 N N . SER A 1 296 ? 27.250 4.817 -37.379 1.00 48.22 296 SER A N 1
ATOM 2269 C CA . SER A 1 296 ? 27.017 5.599 -38.606 1.00 48.22 296 SER A CA 1
ATOM 2270 C C . SER A 1 296 ? 28.202 6.489 -38.990 1.00 48.22 296 SER A C 1
ATOM 2272 O O . SER A 1 296 ? 28.447 6.681 -40.177 1.00 48.22 296 SER A O 1
ATOM 2274 N N . PHE A 1 297 ? 28.987 6.988 -38.029 1.00 49.38 297 PHE A N 1
ATOM 2275 C CA . PHE A 1 297 ? 30.175 7.794 -38.342 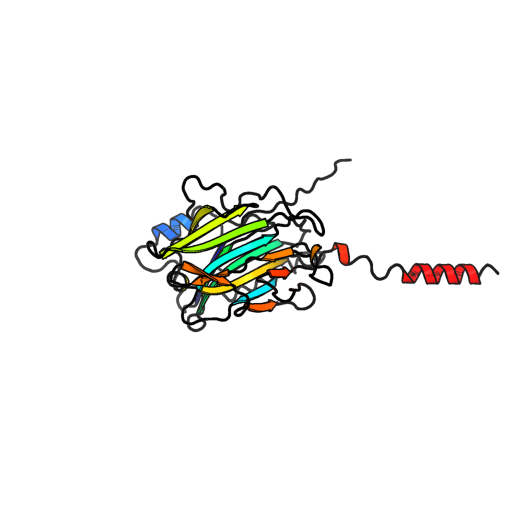1.00 49.38 297 PHE A CA 1
ATOM 2276 C C . PHE A 1 297 ? 31.351 6.950 -38.859 1.00 49.38 297 PHE A C 1
ATOM 2278 O O . PHE A 1 297 ? 32.056 7.373 -39.775 1.00 49.38 297 PHE A O 1
ATOM 2285 N N . LEU A 1 298 ? 31.540 5.733 -38.334 1.00 50.38 298 LEU A N 1
ATOM 2286 C CA . LEU A 1 298 ? 32.602 4.825 -38.788 1.00 50.38 298 LEU A CA 1
ATOM 2287 C C . LEU A 1 298 ? 32.349 4.258 -40.194 1.00 50.38 298 LEU A C 1
ATOM 2289 O O . LEU A 1 298 ? 33.295 4.114 -40.966 1.00 50.38 298 LEU A O 1
ATOM 2293 N N . LEU A 1 299 ? 31.091 3.989 -40.561 1.00 51.88 299 LEU A N 1
ATOM 2294 C CA . LEU A 1 299 ? 30.733 3.521 -41.908 1.00 51.88 299 LEU A CA 1
ATOM 2295 C C . LEU A 1 299 ? 30.927 4.602 -42.981 1.00 51.88 299 LEU A C 1
ATOM 2297 O O . LEU A 1 299 ? 31.420 4.292 -44.062 1.00 51.88 299 LEU A O 1
ATOM 2301 N N . VAL A 1 300 ? 30.626 5.868 -42.670 1.00 55.31 300 VAL A N 1
ATOM 2302 C CA . VAL A 1 300 ? 30.842 6.994 -43.598 1.00 55.31 300 VAL A CA 1
ATOM 2303 C C . VAL A 1 300 ? 32.337 7.269 -43.813 1.00 55.31 300 VAL A C 1
ATOM 2305 O O . VAL A 1 300 ? 32.759 7.532 -44.940 1.00 55.31 300 VAL A O 1
ATOM 2308 N N . LEU A 1 301 ? 33.167 7.134 -42.771 1.00 51.25 301 LEU A N 1
ATOM 2309 C CA . LEU A 1 301 ? 34.623 7.282 -42.891 1.00 51.25 301 LEU A CA 1
ATOM 2310 C C . LEU A 1 301 ? 35.273 6.136 -43.683 1.00 51.25 301 LEU A C 1
ATOM 2312 O O . LEU A 1 301 ? 36.163 6.392 -44.490 1.00 51.25 301 LEU A O 1
ATOM 2316 N N . LEU A 1 302 ? 34.804 4.892 -43.532 1.00 48.50 302 LEU A N 1
ATOM 2317 C CA . LEU A 1 302 ? 35.307 3.754 -44.315 1.00 48.50 302 LEU A CA 1
ATOM 2318 C C . LEU A 1 302 ? 34.969 3.863 -45.809 1.00 48.50 302 LEU A C 1
ATOM 2320 O O . LEU A 1 302 ? 35.789 3.479 -46.639 1.00 48.50 302 LEU A O 1
ATOM 2324 N N . THR A 1 303 ? 33.820 4.441 -46.172 1.00 55.25 303 THR A N 1
ATOM 2325 C CA . THR A 1 303 ? 33.490 4.701 -47.585 1.00 55.25 303 THR A CA 1
ATOM 2326 C C . THR A 1 303 ? 34.284 5.856 -48.196 1.00 55.25 303 THR A C 1
ATOM 2328 O O . THR A 1 303 ? 34.488 5.865 -49.404 1.00 55.25 303 THR A O 1
ATOM 2331 N N . TYR A 1 304 ? 34.768 6.805 -47.387 1.00 55.06 304 TYR A N 1
ATOM 2332 C CA . TYR A 1 304 ? 35.548 7.948 -47.880 1.00 55.06 304 TYR A CA 1
ATOM 2333 C C . TYR A 1 304 ? 37.026 7.606 -48.145 1.00 55.06 304 TYR A C 1
ATOM 2335 O O . TYR A 1 304 ? 37.687 8.298 -48.907 1.00 55.06 304 TYR A O 1
ATOM 2343 N N . TYR A 1 305 ? 37.547 6.531 -47.542 1.00 51.28 305 TYR A N 1
ATOM 2344 C CA . TYR A 1 305 ? 38.932 6.069 -47.729 1.00 51.28 305 TYR A CA 1
ATOM 2345 C C . TYR A 1 305 ? 39.089 4.924 -48.748 1.00 51.28 305 TYR A C 1
ATOM 2347 O O . TYR A 1 305 ? 40.206 4.463 -48.972 1.00 51.28 305 TYR A O 1
ATOM 2355 N N . LEU A 1 306 ? 37.994 4.454 -49.356 1.00 49.81 306 LEU A N 1
ATOM 2356 C CA . LEU A 1 306 ? 37.983 3.359 -50.341 1.00 49.81 306 LEU A CA 1
ATOM 2357 C C . LEU A 1 306 ? 37.580 3.808 -51.762 1.00 49.81 306 LEU A C 1
ATOM 2359 O O . LEU A 1 306 ? 37.200 2.967 -52.577 1.00 49.81 306 LEU A O 1
ATOM 2363 N N . ILE A 1 307 ? 37.686 5.106 -52.068 1.00 50.25 307 ILE A N 1
ATOM 2364 C CA . ILE A 1 307 ? 37.539 5.672 -53.423 1.00 50.25 307 ILE A CA 1
ATOM 2365 C C . ILE A 1 307 ? 38.829 6.391 -53.808 1.00 50.25 307 ILE A C 1
ATOM 2367 O O . ILE A 1 307 ? 39.328 7.173 -52.970 1.00 50.25 307 ILE A O 1
#

Foldseek 3Di:
DDPPPPPQWKFWAKEKDKDWDDPDPPPVDDPPCPVVVCVLPVPDPDDDDPDVPPPVVQKDKWWWFKKFAFDPLFFFKKK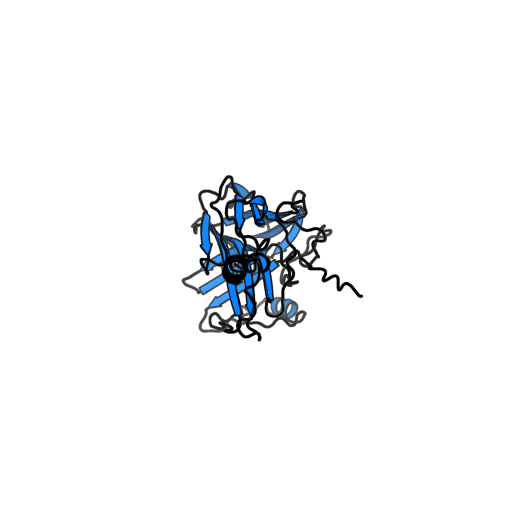KKWWFARDDDDPQFDKKDFWKKQWAADPVGRIITIMITDMMSDQDDYGQWDFDVPAPDDGGDIPPDHDAQLDDTKIKIWMWGQDPPQLWTWIFIDTVDDTDTGTTRHLVVDDVVSHHTRMMTGTMMTMGRCPDPPGDDTHKYALQDACPPDLSRFIKMAPIWTAGPVRDTDQCQVGIDIDIPDPPAKDKDRDDRRMITIIGHDPVVVPPDPPVVVVVVVVVVVVVVPD